Protein AF-A0A6A6TIG0-F1 (afdb_monomer)

Solvent-accessible surface area (backbone atoms only — not comparable to full-atom values): 18276 Å² total; per-residue (Å²): 138,81,81,84,74,80,73,81,78,77,75,73,92,49,70,84,79,47,58,60,70,57,46,38,50,54,50,52,52,52,30,60,78,68,72,54,85,92,79,85,76,84,55,75,78,83,75,80,61,88,90,65,89,76,75,78,86,81,66,94,79,81,58,86,88,39,75,63,61,38,49,55,48,50,50,38,47,34,68,71,43,71,43,64,45,65,43,36,55,92,26,39,47,64,24,35,54,84,39,33,58,66,94,76,74,70,73,70,80,80,79,83,75,91,72,92,79,83,90,77,90,79,79,89,75,85,80,78,79,88,75,86,70,73,86,71,76,80,81,70,49,50,48,54,92,85,59,59,84,78,50,46,41,54,35,20,28,38,35,41,39,34,30,53,29,50,28,35,40,29,85,58,28,62,26,65,45,12,43,55,49,42,32,72,72,36,76,71,43,29,53,53,34,53,59,56,56,64,72,42,93,41,73,67,55,48,50,52,48,34,47,52,38,52,53,50,51,52,50,38,52,49,47,44,54,63,49,25,64,47,32,27,34,40,36,42,34,40,36,54,56,49,64,73,81,57,59,79,74,60,80,73,72,85,43,51,77,64,68,30,52,55,53,53,56,57,48,72,70,38,80,69,45,39,36,42,33,38,34,32,27,35,104,87,60,67,48,51,44,39,36,36,49,46,86,96,70,47,76,46,78,46,84,111

Mean predicted aligned error: 11.75 Å

Sequence (304 aa):
MSPNQPSPTQTDPSLSSLPAELRFLIYAHLFVLNGVPTSFGYSSRPQLRHGNRYTPLRTHALLLASTQLSLEYRHAFYERTRFFLRIDSSNAFRGAPGLAIPIGCVSEPATGTSSPSTLTPVLASATPPPTSTSPTPPPIPRFWWHMPSDLLPHLRHCTLYIEIGDIAPSAPSTHSLALEHRANASLSEAKLVREEMKRYSSFAAMQAANRQFDDTLVDAVHKLLEAMRQLRSVMLVWDTSVDQRIRRGAGTCWGWEELGGPFVRVLEGREGVREVRVRVGDCKSDHEVLVRRGEGGVWERLLS

Secondary structure (DSSP, 8-state):
----PPPP------GGGS-HHHHHHHHHHHHHHTT--S----S------TT-------------S-HHHHHHHHHHHHHH-EEEEEE-TTTHHHH-GGGBPPTT-S----------PPP-PPPPPPPPP------PPPPPP---TTS-TTTGGG--EEEEEE-HHHHTTSTTB-SHHHHHHHHHH-HHHHHHHHHHHTT-SSHHHHHHHHHHHHHHHHHHHHHHHHH-TT--EEEEEEE----HHHHTTS----SIIIIIHHHHHHHHTSTT--EEEEEEE-TTS-EEEEEEE-GGGPEEEEE-

pLDDT: mean 78.08, std 17.65, range [36.44, 97.69]

Structure (mmCIF, N/CA/C/O backbone):
data_AF-A0A6A6TIG0-F1
#
_entry.id   AF-A0A6A6TIG0-F1
#
loop_
_atom_site.group_PDB
_atom_site.id
_atom_site.type_symbol
_atom_site.label_atom_id
_atom_site.label_alt_id
_atom_site.label_comp_id
_atom_site.label_asym_id
_atom_site.label_entity_id
_atom_site.label_seq_id
_atom_site.pdbx_PDB_ins_code
_atom_site.Cartn_x
_atom_site.Cartn_y
_atom_site.Cartn_z
_atom_site.occupancy
_atom_site.B_iso_or_equiv
_atom_site.auth_seq_id
_atom_site.auth_comp_id
_atom_site.auth_asym_id
_atom_site.auth_atom_id
_atom_site.pdbx_PDB_model_num
ATOM 1 N N . MET A 1 1 ? -49.670 29.763 39.586 1.00 42.62 1 MET A N 1
ATOM 2 C CA . MET A 1 1 ? -49.604 28.886 38.398 1.00 42.62 1 MET A CA 1
ATOM 3 C C . MET A 1 1 ? -48.144 28.774 38.006 1.00 42.62 1 MET A C 1
ATOM 5 O O . MET A 1 1 ? -47.611 29.714 37.433 1.00 42.62 1 MET A O 1
ATOM 9 N N . SER A 1 2 ? -47.480 27.700 38.430 1.00 42.00 2 SER A N 1
ATOM 10 C CA . SER A 1 2 ? -46.059 27.472 38.144 1.00 42.00 2 SER A CA 1
ATOM 11 C C . SER A 1 2 ? -45.930 26.657 36.854 1.00 42.00 2 SER A C 1
ATOM 13 O O . SER A 1 2 ? -46.689 25.701 36.688 1.00 42.00 2 SER A O 1
ATOM 15 N N . PRO A 1 3 ? -45.031 27.029 35.929 1.00 63.44 3 PRO A N 1
ATOM 16 C CA . PRO A 1 3 ? -44.879 26.335 34.659 1.00 63.44 3 PRO A CA 1
ATOM 17 C C . PRO A 1 3 ? -44.269 24.944 34.871 1.00 63.44 3 PRO A C 1
ATOM 19 O O . PRO A 1 3 ? -43.343 24.777 35.663 1.00 63.44 3 PRO A O 1
ATOM 22 N N . ASN A 1 4 ? -44.824 23.963 34.155 1.00 58.22 4 ASN A N 1
ATOM 23 C CA . ASN A 1 4 ? -44.387 22.569 34.089 1.00 58.22 4 ASN A CA 1
ATOM 24 C C . ASN A 1 4 ? -42.861 22.454 33.961 1.00 58.22 4 ASN A C 1
ATOM 26 O O . ASN A 1 4 ? -42.296 22.768 32.913 1.00 58.22 4 ASN A O 1
ATOM 30 N N . GLN A 1 5 ? -42.206 21.952 35.008 1.00 58.56 5 GLN A N 1
ATOM 31 C CA . GLN A 1 5 ? -40.850 21.425 34.908 1.00 58.56 5 GLN A CA 1
ATOM 32 C C . GLN A 1 5 ? -40.899 20.151 34.047 1.00 58.56 5 GLN A C 1
ATOM 34 O O . GLN A 1 5 ? -41.649 19.235 34.395 1.00 58.56 5 GLN A O 1
ATOM 39 N N . PRO A 1 6 ? -40.145 20.061 32.935 1.00 65.06 6 PRO A N 1
ATOM 40 C CA . PRO A 1 6 ? -40.015 18.805 32.212 1.00 65.06 6 PRO A CA 1
ATOM 41 C C . PRO A 1 6 ? -39.350 17.785 33.138 1.00 65.06 6 PRO A C 1
ATOM 43 O O . PRO A 1 6 ? -38.286 18.044 33.703 1.00 65.06 6 PRO A O 1
ATOM 46 N N . SER A 1 7 ? -40.006 16.641 33.328 1.00 62.50 7 SER A N 1
ATOM 47 C CA . SER A 1 7 ? -39.460 15.503 34.061 1.00 62.50 7 SER A CA 1
ATOM 48 C C . SER A 1 7 ? -38.087 15.144 33.482 1.00 62.50 7 SER A C 1
ATOM 50 O O . SER A 1 7 ? -37.935 15.170 32.256 1.00 62.50 7 SER A O 1
ATOM 52 N N . PRO A 1 8 ? -37.084 14.807 34.316 1.00 62.91 8 PRO A N 1
ATOM 53 C CA . PRO A 1 8 ? -35.795 14.350 33.819 1.00 62.91 8 PRO A CA 1
ATOM 54 C C . PRO A 1 8 ? -36.048 13.163 32.893 1.00 62.91 8 PRO A C 1
ATOM 56 O O . PRO A 1 8 ? -36.617 12.155 33.311 1.00 62.91 8 PRO A O 1
ATOM 59 N N . THR A 1 9 ? -35.692 13.317 31.618 1.00 61.81 9 THR A N 1
ATOM 60 C CA . THR A 1 9 ? -35.777 12.251 30.624 1.00 61.81 9 THR A CA 1
ATOM 61 C C . THR A 1 9 ? -34.921 11.104 31.128 1.00 61.81 9 THR A C 1
ATOM 63 O O . THR A 1 9 ? -33.694 11.189 31.114 1.00 61.81 9 THR A O 1
ATOM 66 N N . GLN A 1 10 ? -35.584 10.077 31.647 1.00 60.69 10 GLN A N 1
ATOM 67 C CA . GLN A 1 10 ? -34.968 8.854 32.117 1.00 60.69 10 GLN A CA 1
ATOM 68 C C . GLN A 1 10 ? -34.341 8.198 30.888 1.00 60.69 10 GLN A C 1
ATOM 70 O O . GLN A 1 10 ? -35.032 7.642 30.041 1.00 60.69 10 GLN A O 1
ATOM 75 N N . THR A 1 11 ? -33.036 8.391 30.718 1.00 66.31 11 THR A N 1
ATOM 76 C CA . THR A 1 11 ? -32.269 7.759 29.654 1.00 66.31 11 THR A CA 1
ATOM 77 C C . THR A 1 11 ? -32.284 6.267 29.927 1.00 66.31 11 THR A C 1
ATOM 79 O O . THR A 1 11 ? -31.701 5.809 30.911 1.00 66.31 11 THR A O 1
ATOM 82 N N . ASP A 1 12 ? -32.985 5.517 29.079 1.00 61.78 12 ASP A N 1
ATOM 83 C CA . ASP A 1 12 ? -33.013 4.065 29.173 1.00 61.78 12 ASP A CA 1
ATOM 84 C C . ASP A 1 12 ? -31.578 3.515 29.212 1.00 61.78 12 ASP A C 1
ATOM 86 O O . ASP A 1 12 ? -30.707 4.003 28.475 1.00 61.78 12 ASP A O 1
ATOM 90 N N . PRO A 1 13 ? -31.298 2.514 30.066 1.00 72.19 13 PRO A N 1
ATOM 91 C CA . PRO A 1 13 ? -29.980 1.910 30.157 1.00 72.19 13 PRO A CA 1
ATOM 92 C C . PRO A 1 13 ? -29.623 1.263 28.814 1.00 72.19 13 PRO A C 1
ATOM 94 O O . PRO A 1 13 ? -30.066 0.168 28.477 1.00 72.19 13 PRO A O 1
ATOM 97 N N . SER A 1 14 ? -28.816 1.969 28.026 1.00 76.19 14 SER A N 1
ATOM 98 C CA . SER A 1 14 ? -28.309 1.497 26.742 1.00 76.19 14 SER A CA 1
ATOM 99 C C . SER A 1 14 ? -26.938 0.855 26.926 1.00 76.19 14 SER A C 1
ATOM 101 O O . SER A 1 14 ? -26.110 1.346 27.698 1.00 76.19 14 SER A O 1
ATOM 103 N N . LEU A 1 15 ? -26.656 -0.203 26.158 1.00 74.38 15 LEU A N 1
ATOM 104 C CA . LEU A 1 15 ? -25.320 -0.804 26.074 1.00 74.38 15 LEU A CA 1
ATOM 105 C C . LEU A 1 15 ? -24.257 0.239 25.715 1.00 74.38 15 LEU A C 1
ATOM 107 O O . LEU A 1 15 ? -23.124 0.115 26.168 1.00 74.38 15 LEU A O 1
ATOM 111 N N . SER A 1 16 ? -24.623 1.294 24.979 1.00 72.50 16 SER A N 1
ATOM 112 C CA . SER A 1 16 ? -23.755 2.432 24.655 1.00 72.50 16 SER A CA 1
ATOM 113 C C . SER A 1 16 ? -23.185 3.181 25.868 1.00 72.50 16 SER A C 1
ATOM 115 O O . SER A 1 16 ? -22.142 3.817 25.731 1.00 72.50 16 SER A O 1
ATOM 117 N N . SER A 1 17 ? -23.808 3.066 27.045 1.00 81.06 17 SER A N 1
ATOM 118 C CA . SER A 1 17 ? -23.288 3.624 28.302 1.00 81.06 17 SER A CA 1
ATOM 119 C C . SER A 1 17 ? -22.123 2.818 28.894 1.00 81.06 17 SER A C 1
ATOM 121 O O . SER A 1 17 ? -21.400 3.320 29.754 1.00 81.06 17 SER A O 1
ATOM 123 N N . LEU A 1 18 ? -21.913 1.579 28.433 1.00 80.25 18 LEU A N 1
ATOM 124 C CA . LEU A 1 18 ? -20.830 0.720 28.899 1.00 80.25 18 LEU A CA 1
ATOM 125 C C . LEU A 1 18 ? -19.501 1.036 28.181 1.00 80.25 18 LEU A C 1
ATOM 127 O O . LEU A 1 18 ? -19.491 1.330 26.976 1.00 80.25 18 LEU A O 1
ATOM 131 N N . PRO A 1 19 ? -18.355 0.867 28.871 1.00 78.25 19 PRO A N 1
ATOM 132 C CA . PRO A 1 19 ? -17.034 0.843 28.247 1.00 78.25 19 PRO A CA 1
ATOM 133 C C . PRO A 1 19 ? -16.993 -0.066 27.012 1.00 78.25 19 PRO A C 1
ATOM 135 O O . PRO A 1 19 ? -17.636 -1.122 26.969 1.00 78.25 19 PRO A O 1
ATOM 138 N N . ALA A 1 20 ? -16.237 0.338 25.988 1.00 66.62 20 ALA A N 1
ATOM 139 C CA . ALA A 1 20 ? -16.144 -0.391 24.720 1.00 66.62 20 ALA A CA 1
ATOM 140 C C . ALA A 1 20 ? -15.690 -1.849 24.916 1.00 66.62 20 ALA A C 1
ATOM 142 O O . ALA A 1 20 ? -16.149 -2.751 24.215 1.00 66.62 20 ALA A O 1
ATOM 143 N N . GLU A 1 21 ? -14.841 -2.091 25.912 1.00 71.31 21 GLU A N 1
ATOM 144 C CA . GLU A 1 21 ? -14.320 -3.400 26.289 1.00 71.31 21 GLU A CA 1
ATOM 145 C C . GLU A 1 21 ? -15.437 -4.344 26.737 1.00 71.31 21 GLU A C 1
ATOM 147 O O . GLU A 1 21 ? -15.481 -5.493 26.290 1.00 71.31 21 GLU A O 1
ATOM 152 N N . LEU A 1 22 ? -16.354 -3.846 27.576 1.00 76.94 22 LEU A N 1
ATOM 153 C CA . LEU A 1 22 ? -17.498 -4.606 28.078 1.00 76.94 22 LEU A CA 1
ATOM 154 C C . LEU A 1 22 ? -18.533 -4.830 26.980 1.00 76.94 22 LEU A C 1
ATOM 156 O O . LEU A 1 22 ? -19.002 -5.954 26.815 1.00 76.94 22 LEU A O 1
ATOM 160 N N . ARG A 1 23 ? -18.820 -3.804 26.167 1.00 77.88 23 ARG A N 1
ATOM 161 C CA . ARG A 1 23 ? -19.688 -3.953 24.987 1.00 77.88 23 ARG A CA 1
ATOM 162 C C . ARG A 1 23 ? -19.177 -5.056 24.068 1.00 77.88 23 ARG A C 1
ATOM 164 O O . ARG A 1 23 ? -19.934 -5.939 23.680 1.00 77.88 23 ARG A O 1
ATOM 171 N N . PHE A 1 24 ? -17.884 -5.043 23.751 1.00 69.00 24 PHE A N 1
ATOM 172 C CA . PHE A 1 24 ? -17.288 -6.052 22.884 1.00 69.00 24 PHE A CA 1
ATOM 173 C C . PHE A 1 24 ? -17.296 -7.446 23.514 1.00 69.00 24 PHE A C 1
ATOM 175 O O . PHE A 1 24 ? -17.545 -8.405 22.800 1.00 69.00 24 PHE A O 1
ATOM 182 N N . LEU A 1 25 ? -17.053 -7.581 24.823 1.00 75.94 25 LEU A N 1
ATOM 183 C CA . LEU A 1 25 ? -17.163 -8.869 25.523 1.00 75.94 25 LEU A CA 1
ATOM 184 C C . LEU A 1 25 ? -18.576 -9.449 25.426 1.00 75.94 25 LEU A C 1
ATOM 186 O O . LEU A 1 25 ? -18.730 -10.624 25.097 1.00 75.94 25 LEU A O 1
ATOM 190 N N . ILE A 1 26 ? -19.594 -8.612 25.641 1.00 79.81 26 ILE A N 1
ATOM 191 C CA . ILE A 1 26 ? -21.002 -8.992 25.488 1.00 79.81 26 ILE A CA 1
ATOM 192 C C . ILE A 1 26 ? -21.256 -9.472 24.055 1.00 79.81 26 ILE A C 1
ATOM 194 O O . ILE A 1 26 ? -21.770 -10.570 23.852 1.00 79.81 26 ILE A O 1
ATOM 198 N N . TYR A 1 27 ? -20.828 -8.701 23.052 1.00 77.44 27 TYR A N 1
ATOM 199 C CA . TYR A 1 27 ? -20.993 -9.084 21.650 1.00 77.44 27 TYR A CA 1
ATOM 200 C C . TYR A 1 27 ? -20.201 -10.341 21.271 1.00 77.44 27 TYR A C 1
ATOM 202 O O . TYR A 1 27 ? -20.732 -11.209 20.589 1.00 77.44 27 TYR A O 1
ATOM 210 N N . ALA A 1 28 ? -18.961 -10.488 21.736 1.00 72.50 28 ALA A N 1
ATOM 211 C CA . ALA A 1 28 ? -18.129 -11.661 21.491 1.00 72.50 28 ALA A CA 1
ATOM 212 C C . ALA A 1 28 ? -18.779 -12.929 22.056 1.00 72.50 28 ALA A C 1
ATOM 214 O O . ALA A 1 28 ? -18.832 -13.944 21.364 1.00 72.50 28 ALA A O 1
ATOM 215 N N . HIS A 1 29 ? -19.336 -12.864 23.270 1.00 78.69 29 HIS A N 1
ATOM 216 C CA . HIS A 1 29 ? -20.111 -13.972 23.822 1.00 78.69 29 HIS A CA 1
ATOM 217 C 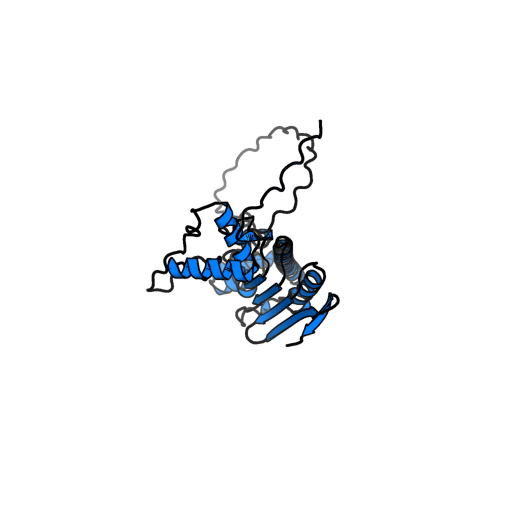C . HIS A 1 29 ? -21.356 -14.275 22.997 1.00 78.69 29 HIS A C 1
ATOM 219 O O . HIS A 1 29 ? -21.601 -15.442 22.697 1.00 78.69 29 HIS A O 1
ATOM 225 N N . LEU A 1 30 ? -22.097 -13.252 22.565 1.00 72.88 30 LEU A N 1
ATOM 226 C CA . LEU A 1 30 ? -23.234 -13.452 21.670 1.00 72.88 30 LEU A CA 1
ATOM 227 C C . LEU A 1 30 ? -22.809 -14.140 20.364 1.00 72.88 30 LEU A C 1
ATOM 229 O O . LEU A 1 30 ? -23.494 -15.056 19.924 1.00 72.88 30 LEU A O 1
ATOM 233 N N . PHE A 1 31 ? -21.670 -13.791 19.764 1.00 69.12 31 PHE A N 1
ATOM 234 C CA . PHE A 1 31 ? -21.194 -14.462 18.548 1.00 69.12 31 PHE A CA 1
ATOM 235 C C . PHE A 1 31 ? -20.770 -15.901 18.768 1.00 69.12 31 PHE A C 1
ATOM 237 O O . PHE A 1 31 ? -21.106 -16.746 17.944 1.00 69.12 31 PHE A O 1
ATOM 244 N N . VAL A 1 32 ? -20.078 -16.193 19.871 1.00 70.81 32 VAL A N 1
ATOM 245 C CA . VAL A 1 32 ? -19.707 -17.569 20.226 1.00 70.81 32 VAL A CA 1
ATOM 246 C C . VAL A 1 32 ? -20.961 -18.422 20.409 1.00 70.81 32 VAL A C 1
ATOM 248 O O . VAL A 1 32 ? -21.044 -19.504 19.835 1.00 70.81 32 VAL A O 1
ATOM 251 N N . LEU A 1 33 ? -21.965 -17.910 21.129 1.00 70.31 33 LEU A N 1
ATOM 252 C CA . LEU A 1 33 ? -23.246 -18.597 21.324 1.00 70.31 33 LEU A CA 1
ATOM 253 C C . LEU A 1 33 ? -23.994 -18.842 20.005 1.00 70.31 33 LEU A C 1
ATOM 255 O O . LEU A 1 33 ? -24.701 -19.836 19.883 1.00 70.31 33 LEU A O 1
ATOM 259 N N . ASN A 1 34 ? -23.820 -17.961 19.016 1.00 64.50 34 ASN A N 1
ATOM 260 C CA . ASN A 1 34 ? -24.464 -18.057 17.705 1.00 64.50 34 ASN A CA 1
ATOM 261 C C . ASN A 1 34 ? -23.572 -18.688 16.614 1.00 64.50 34 ASN A C 1
ATOM 263 O O . ASN A 1 34 ? -23.968 -18.715 15.451 1.00 64.50 34 ASN A O 1
ATOM 267 N N . GLY A 1 35 ? -22.373 -19.182 16.951 1.00 59.81 35 GLY A N 1
ATOM 268 C CA . GLY A 1 35 ? -21.461 -19.826 15.997 1.00 59.81 35 GLY A CA 1
ATOM 269 C C . GLY A 1 35 ? -20.897 -18.902 14.905 1.00 59.81 35 GLY A C 1
ATOM 270 O O . GLY A 1 35 ? -20.610 -19.364 13.801 1.00 59.81 35 GLY A O 1
ATOM 271 N N . VAL A 1 36 ? -20.750 -17.600 15.176 1.00 54.44 36 VAL A N 1
ATOM 272 C CA . VAL A 1 36 ? -20.301 -16.608 14.181 1.00 54.44 36 VAL A CA 1
ATOM 273 C C . VAL A 1 36 ? -18.761 -16.531 14.119 1.00 54.44 36 VAL A C 1
ATOM 275 O O . VAL A 1 36 ? -18.119 -16.425 15.168 1.00 54.44 36 VAL A O 1
ATOM 278 N N . PRO A 1 37 ? -18.136 -16.543 12.920 1.00 53.00 37 PRO A N 1
ATOM 279 C CA . PRO A 1 37 ? -16.682 -16.422 12.765 1.00 53.00 37 PRO A CA 1
ATOM 280 C C . PRO A 1 37 ? -16.113 -15.109 13.327 1.00 53.00 37 PRO A C 1
ATOM 282 O O . PRO A 1 37 ? -16.709 -14.045 13.177 1.00 53.00 37 PRO A O 1
ATOM 285 N N . THR A 1 38 ? -14.923 -15.171 13.933 1.00 51.97 38 THR A N 1
ATOM 286 C CA . THR A 1 38 ? -14.287 -14.043 14.647 1.00 51.97 38 THR A CA 1
ATOM 287 C C . THR A 1 38 ? -13.235 -13.278 13.839 1.00 51.97 38 THR A C 1
ATOM 289 O O . THR A 1 38 ? -12.739 -12.252 14.306 1.00 51.97 38 THR A O 1
ATOM 292 N N . SER A 1 39 ? -12.886 -13.732 12.633 1.00 48.41 39 SER A N 1
ATOM 293 C CA . SER A 1 39 ? -11.905 -13.080 11.761 1.00 48.41 39 SER A CA 1
ATOM 294 C C . SER A 1 39 ? -12.436 -12.924 10.334 1.00 48.41 39 SER A C 1
ATOM 296 O O . SER A 1 39 ? -13.095 -13.812 9.794 1.00 48.41 39 SER A O 1
ATOM 298 N N . PHE A 1 40 ? -12.146 -11.773 9.719 1.00 54.59 40 PHE A N 1
ATOM 299 C CA . PHE A 1 40 ? -12.564 -11.444 8.355 1.00 54.59 40 PHE A CA 1
ATOM 300 C C . PHE A 1 40 ? -11.385 -10.869 7.567 1.00 54.59 40 PHE A C 1
ATOM 302 O O . PHE A 1 40 ? -10.756 -9.905 8.001 1.00 54.59 40 PHE A O 1
ATOM 309 N N . GLY A 1 41 ? -11.106 -11.440 6.395 1.00 48.66 41 GLY A N 1
ATOM 310 C CA . GLY A 1 41 ? -10.205 -10.861 5.399 1.00 48.66 41 GLY A CA 1
ATOM 311 C C . GLY A 1 41 ? -11.014 -10.172 4.302 1.00 48.66 41 GLY A C 1
ATOM 312 O O . GLY A 1 41 ? -11.873 -10.803 3.692 1.00 48.66 41 GLY A O 1
ATOM 313 N N . TYR A 1 42 ? -10.761 -8.883 4.053 1.00 53.97 42 TYR A N 1
ATOM 314 C CA . TYR A 1 42 ? -11.391 -8.130 2.951 1.00 53.97 42 TYR A CA 1
ATOM 315 C C . TYR A 1 42 ? -10.612 -8.219 1.633 1.00 53.97 42 TYR A C 1
ATOM 317 O O . TYR A 1 42 ? -11.074 -7.736 0.598 1.00 53.97 42 TYR A O 1
ATOM 325 N N . SER A 1 43 ? -9.426 -8.820 1.666 1.00 46.59 43 SER A N 1
ATOM 326 C CA . SER A 1 43 ? -8.520 -8.927 0.534 1.00 46.59 43 SER A CA 1
ATOM 327 C C . SER A 1 43 ? -8.472 -10.363 0.008 1.00 46.59 43 SER A C 1
ATOM 329 O O . SER A 1 43 ? -8.461 -11.325 0.770 1.00 46.59 43 SER A O 1
ATOM 331 N N . SER A 1 44 ? -8.445 -10.453 -1.325 1.00 41.62 44 SER A N 1
ATOM 332 C CA . SER A 1 44 ? -8.379 -11.655 -2.168 1.00 41.62 44 SER A CA 1
ATOM 333 C C . SER A 1 44 ? -9.709 -12.369 -2.457 1.00 41.62 44 SER A C 1
ATOM 335 O O . SER A 1 44 ? -10.452 -12.796 -1.574 1.00 41.62 44 SER A O 1
ATOM 337 N N . ARG A 1 45 ? -9.955 -12.613 -3.757 1.00 44.62 45 ARG A N 1
ATOM 338 C CA . ARG A 1 45 ? -10.705 -13.805 -4.183 1.00 44.62 45 ARG A CA 1
ATOM 339 C C . ARG A 1 45 ? -10.051 -15.007 -3.488 1.00 44.62 45 ARG A C 1
ATOM 341 O O . ARG A 1 45 ? -8.819 -15.050 -3.488 1.00 44.62 45 ARG A O 1
ATOM 348 N N . PRO A 1 46 ? -10.808 -15.966 -2.931 1.00 42.06 46 PRO A N 1
ATOM 349 C CA . PRO A 1 46 ? -10.207 -17.182 -2.405 1.00 42.06 46 PRO A CA 1
ATOM 350 C C . PRO A 1 46 ? -9.391 -17.811 -3.536 1.00 42.06 46 PRO A C 1
ATOM 352 O O . PRO A 1 46 ? -9.956 -18.253 -4.538 1.00 42.06 46 PRO A O 1
ATOM 355 N N . GLN A 1 47 ? -8.059 -17.774 -3.433 1.00 43.75 47 GLN A N 1
ATOM 356 C CA . GLN A 1 47 ? -7.227 -18.547 -4.337 1.00 43.75 47 GLN A CA 1
ATOM 357 C C . GLN A 1 47 ? -7.591 -20.003 -4.077 1.00 43.75 47 GLN A C 1
ATOM 359 O O . GLN A 1 47 ? -7.340 -20.539 -2.998 1.00 43.75 47 GLN A O 1
ATOM 364 N N . LEU A 1 48 ? -8.236 -20.614 -5.067 1.00 41.16 48 LEU A N 1
ATOM 365 C CA . LEU A 1 48 ? -8.476 -22.044 -5.154 1.00 41.16 48 LEU A CA 1
ATOM 366 C C . LEU A 1 48 ? -7.116 -22.753 -5.230 1.00 41.16 48 LEU A C 1
ATOM 368 O O . LEU A 1 48 ? -6.696 -23.193 -6.296 1.00 41.16 48 LEU A O 1
ATOM 372 N N . ARG A 1 49 ? -6.406 -22.873 -4.106 1.00 41.00 49 ARG A N 1
ATOM 373 C CA . ARG A 1 49 ? -5.436 -23.955 -3.958 1.00 41.00 49 ARG A CA 1
ATOM 374 C C . ARG A 1 49 ? -6.248 -25.244 -3.900 1.00 41.00 49 ARG A C 1
ATOM 376 O O . ARG A 1 49 ? -7.180 -25.364 -3.109 1.00 41.00 49 ARG A O 1
ATOM 383 N N . HIS A 1 50 ? -5.950 -26.138 -4.835 1.00 42.84 50 HIS A N 1
ATOM 384 C CA . HIS A 1 50 ? -6.642 -27.396 -5.083 1.00 42.84 50 HIS A CA 1
ATOM 385 C C . HIS A 1 50 ? -7.131 -28.100 -3.806 1.00 42.84 50 HIS A C 1
ATOM 387 O O . HIS A 1 50 ? -6.362 -28.336 -2.880 1.00 42.84 50 HIS A O 1
ATOM 393 N N . GLY A 1 51 ? -8.411 -28.482 -3.798 1.00 47.28 51 GLY A N 1
ATOM 394 C CA . GLY A 1 51 ? -8.923 -29.555 -2.941 1.00 47.28 51 GLY A CA 1
ATOM 395 C C . GLY A 1 51 ? -9.831 -29.156 -1.780 1.00 47.28 51 GLY A C 1
ATOM 396 O O . GLY A 1 51 ? -10.675 -29.965 -1.420 1.00 47.28 51 GLY A O 1
ATOM 397 N N . ASN A 1 52 ? -9.762 -27.932 -1.245 1.00 42.47 52 ASN A N 1
ATOM 398 C CA . ASN A 1 52 ? -10.654 -27.517 -0.153 1.00 42.47 52 ASN A CA 1
ATOM 399 C C . ASN A 1 52 ? -11.476 -26.286 -0.535 1.00 42.47 52 ASN A C 1
ATOM 401 O O . ASN A 1 52 ? -10.966 -25.174 -0.670 1.00 42.47 52 ASN A O 1
ATOM 405 N N . ARG A 1 53 ? -12.783 -26.504 -0.719 1.00 36.44 53 ARG A N 1
ATOM 406 C CA . ARG A 1 53 ? -13.777 -25.453 -0.941 1.00 36.44 53 ARG A CA 1
ATOM 407 C C . ARG A 1 53 ? -13.870 -24.587 0.317 1.00 36.44 53 ARG A C 1
ATOM 409 O O . ARG A 1 53 ? -14.606 -24.926 1.235 1.00 36.44 53 ARG A O 1
ATOM 416 N N . TYR A 1 54 ? -13.170 -23.460 0.348 1.00 43.84 54 TYR A N 1
ATOM 417 C CA . TYR A 1 54 ? -13.532 -22.389 1.269 1.00 43.84 54 TYR A CA 1
ATOM 418 C C . TYR A 1 54 ? -14.694 -21.609 0.668 1.00 43.84 54 TYR A C 1
ATOM 420 O O . TYR A 1 54 ? -14.564 -20.931 -0.354 1.00 43.84 54 TYR A O 1
ATOM 428 N N . THR A 1 55 ? -15.858 -21.762 1.291 1.00 41.03 55 THR A N 1
ATOM 429 C CA . THR A 1 55 ? -17.057 -20.978 1.020 1.00 41.03 55 THR A CA 1
ATOM 430 C C . THR A 1 55 ? -16.703 -19.500 1.197 1.00 41.03 55 THR A C 1
ATOM 432 O O . THR A 1 55 ? -16.149 -19.141 2.238 1.00 41.03 55 THR A O 1
ATOM 435 N N . PRO A 1 56 ? -16.980 -18.620 0.217 1.00 38.34 56 PRO A N 1
ATOM 436 C CA . PRO A 1 56 ? -16.802 -17.193 0.429 1.00 38.34 56 PRO A CA 1
ATOM 437 C C . PRO A 1 56 ? -17.619 -16.799 1.659 1.00 38.34 56 PRO A C 1
ATOM 439 O O . PRO A 1 56 ? -18.808 -17.118 1.723 1.00 38.34 56 PRO A O 1
ATOM 442 N N . LEU A 1 57 ? -16.991 -16.109 2.616 1.00 43.81 57 LEU A N 1
ATOM 443 C CA . LEU A 1 57 ? -17.662 -15.492 3.761 1.00 43.81 57 LEU A CA 1
ATOM 444 C C . LEU A 1 57 ? -18.527 -14.325 3.261 1.00 43.81 57 LEU A C 1
ATOM 446 O O . LEU A 1 57 ? -18.285 -13.152 3.527 1.00 43.81 57 LEU A O 1
ATOM 450 N N . ARG A 1 58 ? -19.566 -14.649 2.491 1.00 43.09 58 ARG A N 1
ATOM 451 C CA . ARG A 1 58 ? -20.765 -13.836 2.422 1.00 43.09 58 ARG A CA 1
ATOM 452 C C . ARG A 1 58 ? -21.403 -14.018 3.777 1.00 43.09 58 ARG A C 1
ATOM 454 O O . ARG A 1 58 ? -21.951 -15.087 4.004 1.00 43.09 58 ARG A O 1
ATOM 461 N N . THR A 1 59 ? -21.283 -13.031 4.657 1.00 45.06 59 THR A N 1
ATOM 462 C CA . THR A 1 59 ? -22.414 -12.447 5.392 1.00 45.06 59 THR A CA 1
ATOM 463 C C . THR A 1 59 ? -21.945 -11.730 6.661 1.00 45.06 59 THR A C 1
ATOM 465 O O . THR A 1 59 ? -21.709 -12.336 7.695 1.00 45.06 59 THR A O 1
ATOM 468 N N . HIS A 1 60 ? -21.998 -10.396 6.629 1.00 44.25 60 HIS A N 1
ATOM 469 C CA . HIS A 1 60 ? -22.357 -9.575 7.799 1.00 44.25 60 HIS A CA 1
ATOM 470 C C . HIS A 1 60 ? -23.840 -9.781 8.184 1.00 44.25 60 HIS A C 1
ATOM 472 O O . HIS A 1 60 ? -24.514 -8.858 8.627 1.00 44.25 60 HIS A O 1
ATOM 478 N N . ALA A 1 61 ? -24.405 -10.966 7.939 1.00 41.56 61 ALA A N 1
ATOM 479 C CA . ALA A 1 61 ? -25.814 -11.261 8.172 1.00 41.56 61 ALA A CA 1
ATOM 480 C C . ALA A 1 61 ? -25.9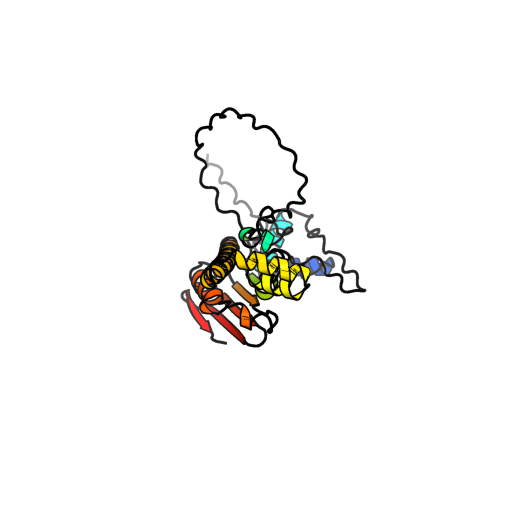75 -11.866 9.557 1.00 41.56 61 ALA A C 1
ATOM 482 O O . ALA A 1 61 ? -26.518 -12.948 9.708 1.00 41.56 61 ALA A O 1
ATOM 483 N N . LEU A 1 62 ? -25.493 -11.170 10.579 1.00 45.56 62 LEU A N 1
ATOM 484 C CA . LEU A 1 62 ? -26.077 -11.345 11.895 1.00 45.56 62 LEU A CA 1
ATOM 485 C C . LEU A 1 62 ? -25.883 -10.076 12.711 1.00 45.56 62 LEU A C 1
ATOM 487 O O . LEU A 1 62 ? -24.940 -9.931 13.476 1.00 45.56 62 LEU A O 1
ATOM 491 N N . LEU A 1 63 ? -26.791 -9.139 12.467 1.00 46.00 63 LEU A N 1
ATOM 492 C CA . LEU A 1 63 ? -27.381 -8.231 13.444 1.00 46.00 63 LEU A CA 1
ATOM 493 C C . LEU A 1 63 ? -28.583 -7.609 12.723 1.00 46.00 63 LEU A C 1
ATOM 495 O O . LEU A 1 63 ? -28.508 -6.551 12.120 1.00 46.00 63 LEU A O 1
ATOM 499 N N . LEU A 1 64 ? -29.686 -8.354 12.670 1.00 44.12 64 LEU A N 1
ATOM 500 C CA . LEU A 1 64 ? -30.976 -7.868 12.160 1.00 44.12 64 LEU A CA 1
ATOM 501 C C . LEU A 1 64 ? -32.052 -7.921 13.254 1.00 44.12 64 LEU A C 1
ATOM 503 O O . LEU A 1 64 ? -33.234 -8.003 12.955 1.00 44.12 64 LEU A O 1
ATOM 507 N N . ALA A 1 65 ? -31.653 -7.881 14.530 1.00 50.31 65 ALA A N 1
ATOM 508 C CA . ALA A 1 65 ? -32.607 -7.729 15.630 1.00 50.31 65 ALA A CA 1
ATOM 509 C C . ALA A 1 65 ? -32.932 -6.245 15.896 1.00 50.31 65 ALA A C 1
ATOM 511 O O . ALA A 1 65 ? -34.056 -5.909 16.247 1.00 50.31 65 ALA A O 1
ATOM 512 N N . SER A 1 66 ? -31.958 -5.344 15.710 1.00 63.88 66 SER A N 1
ATOM 513 C CA . SER A 1 66 ? -32.122 -3.895 15.884 1.00 63.88 66 SER A CA 1
ATOM 514 C C . SER A 1 66 ? -31.030 -3.138 15.120 1.00 63.88 66 SER A C 1
ATOM 516 O O . SER A 1 66 ? -29.843 -3.465 15.217 1.00 63.88 66 SER A O 1
ATOM 518 N N . THR A 1 67 ? -31.416 -2.111 14.360 1.00 65.94 67 THR A N 1
ATOM 519 C CA . THR A 1 67 ? -30.491 -1.204 13.653 1.00 65.94 67 THR A CA 1
ATOM 520 C C . THR A 1 67 ? -29.503 -0.542 14.611 1.00 65.94 67 THR A C 1
ATOM 522 O O . THR A 1 67 ? -28.325 -0.407 14.276 1.00 65.94 67 THR A O 1
ATOM 525 N N . GLN A 1 68 ? -29.954 -0.200 15.818 1.00 69.19 68 GLN A N 1
ATOM 526 C CA . GLN A 1 68 ? -29.130 0.405 16.860 1.00 69.19 68 GLN A CA 1
ATOM 527 C C . GLN A 1 68 ? -28.077 -0.569 17.404 1.00 69.19 68 GLN A C 1
ATOM 529 O O . GLN A 1 68 ? -26.892 -0.247 17.387 1.00 69.19 68 GLN A O 1
ATOM 534 N N . LEU A 1 69 ? -28.471 -1.794 17.768 1.00 63.84 69 LEU A N 1
ATOM 535 C CA . LEU A 1 69 ? -27.545 -2.860 18.188 1.00 63.84 69 LEU A CA 1
ATOM 536 C C . LEU A 1 69 ? -26.491 -3.148 17.108 1.00 63.84 69 LEU A C 1
ATOM 538 O O . LEU A 1 69 ? -25.308 -3.321 17.391 1.00 63.84 69 LEU A O 1
ATOM 542 N N . SER A 1 70 ? -26.912 -3.132 15.844 1.00 64.00 70 SER A N 1
ATOM 543 C CA . SER A 1 70 ? -26.027 -3.329 14.692 1.00 64.00 70 SER A CA 1
ATOM 544 C C . SER A 1 70 ? -24.999 -2.211 14.535 1.00 64.00 70 SER A C 1
ATOM 546 O O . SER A 1 70 ? -23.874 -2.453 14.100 1.00 64.00 70 SER A O 1
ATOM 548 N N . LEU A 1 71 ? -25.390 -0.965 14.808 1.00 69.31 71 LEU A N 1
ATOM 549 C CA . LEU A 1 71 ? -24.495 0.192 14.778 1.00 69.31 71 LEU A CA 1
ATOM 550 C C . LEU A 1 71 ? -23.510 0.151 15.948 1.00 69.31 71 LEU A C 1
ATOM 552 O O . LEU A 1 71 ? -22.311 0.319 15.737 1.00 69.31 71 LEU A O 1
ATOM 556 N N . GLU A 1 72 ? -23.998 -0.130 17.156 1.00 68.56 72 GLU A N 1
ATOM 557 C CA . GLU A 1 72 ? -23.176 -0.213 18.364 1.00 68.56 72 GLU A CA 1
ATOM 558 C C . GLU A 1 72 ? -22.142 -1.339 18.281 1.00 68.56 72 GLU A C 1
ATOM 560 O O . GLU A 1 72 ? -20.971 -1.122 18.603 1.00 68.56 72 GLU A O 1
ATOM 565 N N . TYR A 1 73 ? -22.541 -2.515 17.788 1.00 70.19 73 TYR A N 1
ATOM 566 C CA . TYR A 1 73 ? -21.606 -3.600 17.516 1.00 70.19 73 TYR A CA 1
ATOM 567 C C . TYR A 1 73 ? -20.557 -3.197 16.483 1.00 70.19 73 TYR A C 1
ATOM 569 O O . TYR A 1 73 ? -19.369 -3.373 16.737 1.00 70.19 73 TYR A O 1
ATOM 577 N N . ARG A 1 74 ? -20.967 -2.639 15.332 1.00 68.44 74 ARG A N 1
ATOM 578 C CA . ARG A 1 74 ? -20.024 -2.208 14.287 1.00 68.44 74 ARG A CA 1
ATOM 579 C C . ARG A 1 74 ? -19.008 -1.219 14.840 1.00 68.44 74 ARG A C 1
ATOM 581 O O . ARG A 1 74 ? -17.821 -1.380 14.588 1.00 68.44 74 ARG A O 1
ATOM 588 N N . HIS A 1 75 ? -19.456 -0.259 15.645 1.00 66.56 75 HIS A N 1
ATOM 589 C CA . HIS A 1 75 ? -18.565 0.685 16.307 1.00 66.56 75 HIS A CA 1
ATOM 590 C C . HIS A 1 75 ? -17.574 -0.035 17.232 1.00 66.56 75 HIS A C 1
ATOM 592 O O . HIS A 1 75 ? -16.370 0.102 17.043 1.00 66.56 75 HIS A O 1
ATOM 598 N N . ALA A 1 76 ? -18.047 -0.869 18.166 1.00 65.62 76 ALA A N 1
ATOM 599 C CA . ALA A 1 76 ? -17.177 -1.617 19.082 1.00 65.62 76 ALA A CA 1
ATOM 600 C C . ALA A 1 76 ? -16.205 -2.561 18.345 1.00 65.62 76 ALA A C 1
ATOM 602 O O . ALA A 1 76 ? -15.042 -2.705 18.726 1.00 65.62 76 ALA A O 1
ATOM 603 N N . PHE A 1 77 ? -16.660 -3.185 17.259 1.00 69.81 77 PHE A N 1
ATOM 604 C CA . PHE A 1 77 ? -15.847 -4.033 16.398 1.00 69.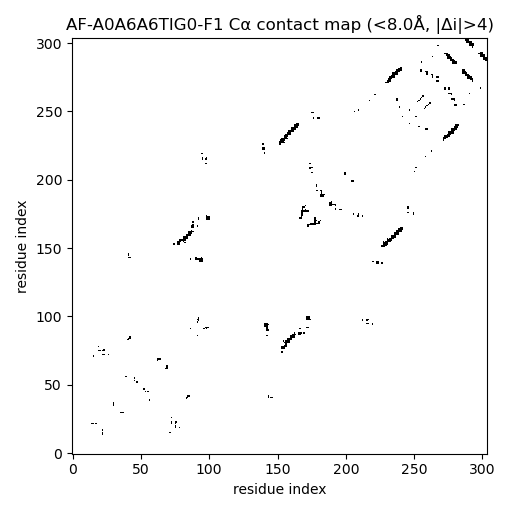81 77 PHE A CA 1
ATOM 605 C C . PHE A 1 77 ? -14.751 -3.228 15.693 1.00 69.81 77 PHE A C 1
ATOM 607 O O . PHE A 1 77 ? -13.589 -3.632 15.733 1.00 69.81 77 PHE A O 1
ATOM 614 N N . TYR A 1 78 ? -15.075 -2.072 15.108 1.00 68.56 78 TYR A N 1
ATOM 615 C CA . TYR A 1 78 ? -14.096 -1.198 14.450 1.00 68.56 78 TYR A CA 1
ATOM 616 C C . TYR A 1 78 ? -13.101 -0.570 15.426 1.00 68.56 78 TYR A C 1
ATOM 618 O O . TYR A 1 78 ? -11.946 -0.348 15.064 1.00 68.56 78 TYR A O 1
ATOM 626 N N . GLU A 1 79 ? -13.509 -0.345 16.675 1.00 65.81 79 GLU A N 1
ATOM 627 C CA . GLU A 1 79 ? -12.619 0.151 17.722 1.00 65.81 79 GLU A CA 1
ATOM 628 C C . GLU A 1 79 ? -11.525 -0.847 18.107 1.00 65.81 79 GLU A C 1
ATOM 630 O O . GLU A 1 79 ? -10.424 -0.423 18.445 1.00 65.81 79 GLU A O 1
ATOM 635 N N . ARG A 1 80 ? -11.809 -2.154 18.061 1.00 70.25 80 ARG A N 1
ATOM 636 C CA . ARG A 1 80 ? -10.916 -3.193 18.602 1.00 70.25 80 ARG A CA 1
ATOM 637 C C . ARG A 1 80 ? -10.214 -4.028 17.532 1.00 70.25 80 ARG A C 1
ATOM 639 O O . ARG A 1 80 ? -9.176 -4.633 17.802 1.00 70.25 80 ARG A O 1
ATOM 646 N N . THR A 1 81 ? -10.769 -4.077 16.326 1.00 74.31 81 THR A N 1
ATOM 647 C CA . THR A 1 81 ? -10.249 -4.920 15.247 1.00 74.31 81 THR A CA 1
ATOM 648 C C . THR A 1 81 ? -9.052 -4.261 14.580 1.00 74.31 81 THR A C 1
ATOM 650 O O . THR A 1 81 ? -9.116 -3.114 14.143 1.00 74.31 81 THR A O 1
ATOM 653 N N . ARG A 1 82 ? -7.958 -5.017 14.460 1.00 81.62 82 ARG A N 1
ATOM 654 C CA . ARG A 1 82 ? -6.833 -4.662 13.594 1.00 81.62 82 ARG A CA 1
ATOM 655 C C . ARG A 1 82 ? -7.151 -5.139 12.187 1.00 81.62 82 ARG A C 1
ATOM 657 O O . ARG A 1 82 ? -7.137 -6.337 11.919 1.00 81.62 82 ARG A O 1
ATOM 664 N N . PHE A 1 83 ? -7.483 -4.205 11.309 1.00 84.56 83 PHE A N 1
ATOM 665 C CA . PHE A 1 83 ? -7.797 -4.523 9.923 1.00 84.56 83 PHE A CA 1
ATOM 666 C C . PHE A 1 83 ? -6.526 -4.859 9.166 1.00 84.56 83 PHE A C 1
ATOM 668 O O . PHE A 1 83 ? -5.571 -4.100 9.230 1.00 84.56 83 PHE A O 1
ATOM 675 N N . PHE A 1 84 ? -6.523 -5.965 8.430 1.00 86.56 84 PHE A N 1
ATOM 676 C CA . PHE A 1 84 ? -5.454 -6.272 7.490 1.00 86.56 84 PHE A CA 1
ATOM 677 C C . PHE A 1 84 ? -5.922 -5.934 6.076 1.00 86.56 84 PHE A C 1
ATOM 679 O O . PHE A 1 84 ? -6.843 -6.557 5.541 1.00 86.56 84 PHE A O 1
ATOM 686 N N . LEU A 1 85 ? -5.303 -4.920 5.486 1.00 90.75 85 LEU A N 1
ATOM 687 C CA . LEU A 1 85 ? -5.585 -4.431 4.147 1.00 90.75 85 LEU A CA 1
ATOM 688 C C . LEU A 1 85 ? -4.378 -4.740 3.264 1.00 90.75 85 LEU A C 1
ATOM 690 O O . LEU A 1 85 ? -3.260 -4.363 3.594 1.00 90.75 85 LEU A O 1
ATOM 694 N N . ARG A 1 86 ? -4.605 -5.429 2.144 1.00 92.12 86 ARG A N 1
ATOM 695 C CA . ARG A 1 86 ? -3.554 -5.791 1.184 1.00 92.12 86 ARG A CA 1
ATOM 696 C C . ARG A 1 86 ? -3.771 -5.053 -0.128 1.00 92.12 86 ARG A C 1
ATOM 698 O O . ARG A 1 86 ? -4.878 -5.114 -0.675 1.00 92.12 86 ARG A O 1
ATOM 705 N N . ILE A 1 87 ? -2.726 -4.394 -0.612 1.00 95.00 87 ILE A N 1
ATOM 706 C CA . ILE A 1 87 ? -2.636 -3.789 -1.938 1.00 95.00 87 ILE A CA 1
ATOM 707 C C . ILE A 1 87 ? 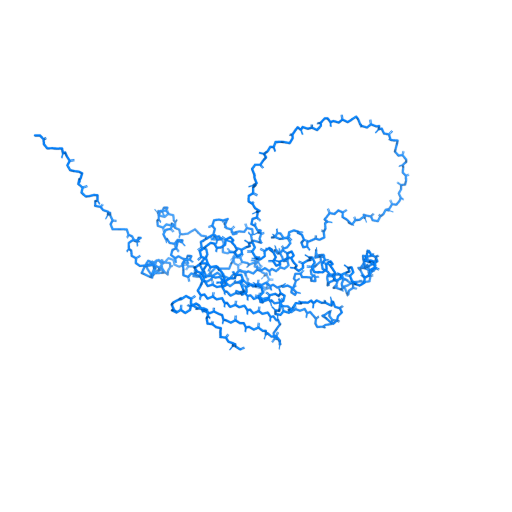-1.641 -4.625 -2.745 1.00 95.00 87 ILE A C 1
ATOM 709 O O . ILE A 1 87 ? -0.475 -4.729 -2.379 1.00 95.00 87 ILE A O 1
ATOM 713 N N . ASP A 1 88 ? -2.131 -5.241 -3.813 1.00 94.94 88 ASP A N 1
ATOM 714 C CA . ASP A 1 88 ? -1.385 -6.137 -4.699 1.00 94.94 88 ASP A CA 1
ATOM 715 C C . ASP A 1 88 ? -1.761 -5.842 -6.160 1.00 94.94 88 ASP A C 1
ATOM 717 O O . ASP A 1 88 ? -2.625 -4.997 -6.438 1.00 94.94 88 ASP A O 1
ATOM 721 N N . SER A 1 89 ? -1.143 -6.530 -7.119 1.00 94.81 89 SER A N 1
ATOM 722 C CA . SER A 1 89 ? -1.419 -6.306 -8.543 1.00 94.81 89 SER A CA 1
ATOM 723 C C . SER A 1 89 ? -2.885 -6.540 -8.938 1.00 94.81 89 SER A C 1
ATOM 725 O O . SER A 1 89 ? -3.359 -5.969 -9.921 1.00 94.81 89 SER A O 1
ATOM 727 N N . SER A 1 90 ? -3.653 -7.321 -8.170 1.00 93.00 90 SER A N 1
ATOM 728 C CA . SER A 1 90 ? -5.061 -7.600 -8.476 1.00 93.00 90 SER A CA 1
ATOM 729 C C . SER A 1 90 ? -5.988 -6.411 -8.213 1.00 93.00 90 SER A C 1
ATOM 731 O O . SER A 1 90 ? -7.114 -6.374 -8.724 1.00 93.00 90 SER A O 1
ATOM 733 N N . ASN A 1 91 ? -5.540 -5.447 -7.404 1.00 93.56 91 ASN A N 1
ATOM 734 C CA . ASN A 1 91 ? -6.379 -4.358 -6.920 1.00 93.56 91 ASN A CA 1
ATOM 735 C C . ASN A 1 91 ? -5.744 -2.957 -7.036 1.00 93.56 91 ASN A C 1
ATOM 737 O O . ASN A 1 91 ? -6.479 -1.966 -7.105 1.00 93.56 91 ASN A O 1
ATOM 741 N N . ALA A 1 92 ? -4.415 -2.867 -7.155 1.00 95.50 92 ALA A N 1
ATOM 742 C CA . ALA A 1 92 ? -3.676 -1.609 -7.232 1.00 95.50 92 ALA A CA 1
ATOM 743 C C . ALA A 1 92 ? -4.125 -0.733 -8.408 1.00 95.50 92 ALA A C 1
ATOM 745 O O . ALA A 1 92 ? -4.474 0.426 -8.207 1.00 95.50 92 ALA A O 1
ATOM 746 N N . PHE A 1 93 ? -4.234 -1.300 -9.613 1.00 94.88 93 PHE A N 1
ATOM 747 C CA . PHE A 1 93 ? -4.618 -0.570 -10.832 1.00 94.88 93 PHE A CA 1
ATOM 748 C C . PHE A 1 93 ? -6.054 -0.041 -10.813 1.00 94.88 93 PHE A C 1
ATOM 750 O O . PHE A 1 93 ? -6.407 0.855 -11.573 1.00 94.88 93 PHE A O 1
ATOM 757 N N . ARG A 1 94 ? -6.908 -0.584 -9.942 1.00 90.94 94 ARG A N 1
ATOM 758 C CA . ARG A 1 94 ? -8.250 -0.040 -9.725 1.00 90.94 94 ARG A CA 1
ATOM 759 C C . ARG A 1 94 ? -8.221 1.124 -8.743 1.00 90.94 94 ARG A C 1
ATOM 761 O O . ARG A 1 94 ? -8.909 2.116 -8.963 1.00 90.94 94 ARG A O 1
ATOM 768 N N . GLY A 1 95 ? -7.460 0.982 -7.658 1.00 90.44 95 GLY A N 1
ATOM 769 C CA . GLY A 1 95 ? -7.322 2.030 -6.651 1.00 90.44 95 GLY A CA 1
ATOM 770 C C . GLY A 1 95 ? -6.553 3.243 -7.165 1.00 90.44 95 GLY A C 1
ATOM 771 O O . GLY A 1 95 ? -6.925 4.371 -6.855 1.00 90.44 95 GLY A O 1
ATOM 772 N N . ALA A 1 96 ? -5.552 3.003 -8.008 1.00 94.38 96 ALA A N 1
ATOM 773 C CA . ALA A 1 96 ? -4.714 4.004 -8.647 1.00 94.38 96 ALA A CA 1
ATOM 774 C C . ALA A 1 96 ? -4.593 3.710 -10.158 1.00 94.38 96 ALA A C 1
ATOM 776 O O . ALA A 1 96 ? -3.609 3.119 -10.604 1.00 94.38 96 ALA A O 1
ATOM 777 N N . PRO A 1 97 ? -5.581 4.128 -10.975 1.00 93.94 97 PRO A N 1
ATOM 778 C CA . PRO A 1 97 ? -5.577 3.891 -12.422 1.00 93.94 97 PRO A CA 1
ATOM 779 C C . PRO A 1 97 ? -4.365 4.466 -13.162 1.00 93.94 97 PRO A C 1
ATOM 781 O O . PRO A 1 97 ? -3.999 3.945 -14.209 1.00 93.94 97 PRO A O 1
ATOM 784 N N . GLY A 1 98 ? -3.711 5.493 -12.606 1.00 93.62 98 GLY A N 1
ATOM 785 C CA . GLY A 1 98 ? -2.475 6.060 -13.159 1.00 93.62 98 GLY A CA 1
ATOM 786 C C . GLY A 1 98 ? -1.276 5.102 -13.150 1.00 93.62 98 GLY A C 1
ATOM 787 O O . GLY A 1 98 ? -0.295 5.361 -13.837 1.00 93.62 98 GLY A O 1
ATOM 788 N N . LEU A 1 99 ? -1.361 3.984 -12.420 1.00 94.88 99 LEU A N 1
ATOM 789 C CA . LEU A 1 99 ? -0.355 2.918 -12.451 1.00 94.88 99 LEU A CA 1
ATOM 790 C C . LEU A 1 99 ? -0.476 2.027 -13.693 1.00 94.88 99 LEU A C 1
ATOM 792 O O . LEU A 1 99 ? 0.443 1.261 -13.976 1.00 94.88 99 LEU A O 1
ATOM 796 N N . ALA A 1 100 ? -1.615 2.072 -14.394 1.00 94.44 100 ALA A N 1
ATOM 797 C CA . ALA A 1 100 ? -1.904 1.193 -15.518 1.00 94.44 100 ALA A CA 1
ATOM 798 C C . ALA A 1 100 ? -1.564 1.840 -16.866 1.00 94.44 100 ALA A C 1
ATOM 800 O O . ALA A 1 100 ? -1.772 3.037 -17.068 1.00 94.44 100 ALA A O 1
ATOM 801 N N . ILE A 1 101 ? -1.092 1.033 -17.820 1.00 88.44 101 ILE A N 1
ATOM 802 C CA . ILE A 1 101 ? -0.912 1.461 -19.209 1.00 88.44 101 ILE A CA 1
ATOM 803 C C . ILE A 1 101 ? -2.287 1.884 -19.760 1.00 88.44 101 ILE A C 1
ATOM 805 O O . ILE A 1 101 ? -3.239 1.100 -19.675 1.00 88.44 101 ILE A O 1
ATOM 809 N N . PRO A 1 102 ? -2.428 3.090 -20.343 1.00 86.25 102 PRO A N 1
ATOM 810 C CA . PRO A 1 102 ? -3.695 3.542 -20.904 1.00 86.25 102 PRO A CA 1
ATOM 811 C C . PRO A 1 102 ? -4.217 2.566 -21.967 1.00 86.25 102 PRO A C 1
ATOM 813 O O . PRO A 1 102 ? -3.558 2.324 -22.985 1.00 86.25 102 PRO A O 1
ATOM 816 N N . ILE A 1 103 ? -5.416 2.020 -21.736 1.00 75.12 103 ILE A N 1
ATOM 817 C CA . ILE A 1 103 ? -6.132 1.146 -22.675 1.00 75.12 103 ILE A CA 1
ATOM 818 C C . ILE A 1 103 ? -6.487 1.995 -23.904 1.00 75.12 103 ILE A C 1
ATOM 820 O O . ILE A 1 103 ? -7.468 2.731 -23.898 1.00 75.12 103 ILE A O 1
ATOM 824 N N . GLY A 1 104 ? -5.630 1.968 -24.924 1.00 68.81 104 GLY A N 1
ATOM 825 C CA . GLY A 1 104 ? -5.760 2.801 -26.126 1.00 68.81 104 GLY A CA 1
ATOM 826 C C . GLY A 1 104 ? -4.432 3.200 -26.776 1.00 68.81 104 GLY A C 1
ATOM 827 O O . GLY A 1 104 ? -4.425 3.583 -27.939 1.00 68.81 104 GLY A O 1
ATOM 828 N N . CYS A 1 105 ? -3.300 3.060 -26.076 1.00 56.94 105 CYS A N 1
ATOM 829 C CA . CYS A 1 105 ? -1.963 3.328 -26.637 1.00 56.94 105 CYS A CA 1
ATOM 830 C C . CYS A 1 105 ? -1.290 2.105 -27.289 1.00 56.94 105 CYS A C 1
ATOM 832 O O . CYS A 1 105 ? -0.140 2.182 -27.737 1.00 56.94 105 CYS A O 1
ATOM 834 N N . VAL A 1 106 ? -1.978 0.963 -27.338 1.00 58.25 106 VAL A N 1
ATOM 835 C CA . VAL A 1 106 ? -1.546 -0.166 -28.161 1.00 58.25 106 VAL A CA 1
ATOM 836 C C . VAL A 1 106 ? -2.128 0.081 -29.539 1.00 58.25 106 VAL A C 1
ATOM 838 O O . VAL A 1 106 ? -3.260 -0.302 -29.814 1.00 58.25 106 VAL A O 1
ATOM 841 N N . SER A 1 107 ? -1.380 0.798 -30.377 1.00 53.19 107 SER A N 1
ATOM 842 C CA . SER A 1 107 ? -1.671 0.869 -31.803 1.00 53.19 107 SER A CA 1
ATOM 843 C C . SER A 1 107 ? -1.794 -0.569 -32.292 1.00 53.19 107 SER A C 1
ATOM 845 O O . SER A 1 107 ? -0.799 -1.300 -32.271 1.00 53.19 107 SER A O 1
ATOM 847 N N . GLU A 1 108 ? -3.004 -1.005 -32.654 1.00 51.81 108 GLU A N 1
ATOM 848 C CA . GLU A 1 108 ? -3.158 -2.287 -33.332 1.00 51.81 108 GLU A CA 1
ATOM 849 C C . GLU A 1 108 ? -2.167 -2.292 -34.500 1.00 51.81 108 GLU A C 1
ATOM 851 O O . GLU A 1 108 ? -2.057 -1.280 -35.207 1.00 51.81 108 GLU A O 1
ATOM 856 N N . PRO A 1 109 ? -1.379 -3.368 -34.671 1.00 53.69 109 PRO A N 1
ATOM 857 C CA . PRO A 1 109 ? -0.497 -3.467 -35.815 1.00 53.69 109 PRO A CA 1
ATOM 858 C C . PRO A 1 109 ? -1.375 -3.267 -37.041 1.00 53.69 109 PRO A C 1
ATOM 860 O O . PRO A 1 109 ? -2.320 -4.024 -37.245 1.00 53.69 109 PRO A O 1
ATOM 863 N N . ALA A 1 110 ? -1.111 -2.199 -37.792 1.00 50.44 110 ALA A N 1
ATOM 864 C CA . ALA A 1 110 ? -1.868 -1.850 -38.976 1.00 50.44 110 ALA A CA 1
ATOM 865 C C . ALA A 1 110 ? -1.767 -3.012 -39.969 1.00 50.44 110 ALA A C 1
ATOM 867 O O . ALA A 1 110 ? -0.844 -3.084 -40.779 1.00 50.44 110 ALA A O 1
ATOM 868 N N . THR A 1 111 ? -2.706 -3.954 -39.889 1.00 52.50 111 THR A N 1
ATOM 869 C CA . THR A 1 111 ? -2.961 -4.940 -40.928 1.00 52.50 111 THR A CA 1
ATOM 870 C C . THR A 1 111 ? -3.527 -4.150 -42.092 1.00 52.50 111 THR A C 1
ATOM 872 O O . THR A 1 111 ? -4.724 -3.892 -42.186 1.00 52.50 111 THR A O 1
ATOM 875 N N . GLY A 1 112 ? -2.613 -3.640 -42.914 1.00 55.38 112 GLY A N 1
ATOM 876 C CA . GLY A 1 112 ? -2.913 -2.805 -44.056 1.00 55.38 112 GLY A CA 1
ATOM 877 C C . GLY A 1 112 ? -3.874 -3.517 -44.994 1.00 55.38 112 GLY A C 1
ATOM 878 O O . GLY A 1 112 ? -3.507 -4.464 -45.678 1.00 55.38 112 GLY A O 1
ATOM 879 N N . THR A 1 113 ? -5.107 -3.031 -45.049 1.00 52.69 113 THR A N 1
ATOM 880 C CA . THR A 1 113 ? -5.934 -3.099 -46.251 1.00 52.69 113 THR A CA 1
ATOM 881 C C . THR A 1 113 ? -6.479 -1.696 -46.460 1.00 52.69 113 THR A C 1
ATOM 883 O O . THR A 1 113 ? -7.446 -1.263 -45.841 1.00 52.69 113 THR A O 1
ATOM 886 N N . SER A 1 114 ? -5.744 -0.934 -47.261 1.00 53.06 114 SER A N 1
ATOM 887 C CA . SER A 1 114 ? -6.035 0.444 -47.631 1.00 53.06 114 SER A CA 1
ATOM 888 C C . SER A 1 114 ? -7.385 0.550 -48.339 1.00 53.06 114 SER A C 1
ATOM 890 O O . SER A 1 114 ? -7.575 -0.043 -49.399 1.00 53.06 114 SER A O 1
ATOM 892 N N . SER A 1 115 ? -8.291 1.361 -47.799 1.00 52.59 115 SER A N 1
ATOM 893 C CA . SER A 1 115 ? -9.389 1.966 -48.557 1.00 52.59 115 SER A CA 1
ATOM 894 C C . SER A 1 115 ? -9.398 3.474 -48.284 1.00 52.59 115 SER A C 1
ATOM 896 O O . SER A 1 115 ? -9.344 3.873 -47.119 1.00 52.59 115 SER A O 1
ATOM 898 N N . PRO A 1 116 ? -9.403 4.323 -49.325 1.00 61.31 116 PRO A N 1
ATOM 899 C CA . PRO A 1 116 ? -9.395 5.772 -49.169 1.00 61.31 116 PRO A CA 1
ATOM 900 C C . PRO A 1 116 ? -10.803 6.270 -48.815 1.00 61.31 116 PRO A C 1
ATOM 902 O O . PRO A 1 116 ? -11.705 6.216 -49.647 1.00 61.31 116 PRO A O 1
ATOM 905 N N . SER A 1 117 ? -10.989 6.771 -47.591 1.00 50.47 117 SER A N 1
ATOM 906 C CA . SER A 1 117 ? -12.239 7.421 -47.178 1.00 50.47 117 SER A CA 1
ATOM 907 C C . SER A 1 117 ? -12.101 8.940 -47.195 1.00 50.47 117 SER A C 1
ATOM 909 O O . SER A 1 117 ? -11.278 9.532 -46.498 1.00 50.47 117 SER A O 1
ATOM 911 N N . THR A 1 118 ? -12.943 9.533 -48.031 1.00 50.19 118 THR A N 1
ATOM 912 C CA . THR A 1 118 ? -13.167 10.954 -48.288 1.00 50.19 118 THR A CA 1
ATOM 913 C C . THR A 1 118 ? -13.443 11.750 -47.009 1.00 50.19 118 THR A C 1
ATOM 915 O O . THR A 1 118 ? -14.318 11.407 -46.215 1.00 50.19 118 THR A O 1
ATOM 918 N N . LEU A 1 119 ? -12.705 12.847 -46.831 1.00 48.06 119 LEU A N 1
ATOM 919 C CA . LEU A 1 119 ? -12.870 13.808 -45.741 1.00 48.06 119 LEU A CA 1
ATOM 920 C C . LEU A 1 119 ? -14.174 14.601 -45.920 1.00 48.06 119 LEU A C 1
ATOM 922 O O . LEU A 1 119 ? -14.366 15.251 -46.946 1.00 48.06 119 LEU A O 1
ATOM 926 N N . THR A 1 120 ? -15.036 14.591 -44.901 1.00 52.22 120 THR A N 1
ATOM 927 C CA . THR A 1 120 ? -16.199 15.492 -44.800 1.00 52.22 120 THR A CA 1
ATOM 928 C C . THR A 1 120 ? -15.950 16.464 -43.639 1.00 52.22 120 THR A C 1
ATOM 930 O O . THR A 1 120 ? -15.609 15.999 -42.549 1.00 52.22 120 THR A O 1
ATOM 933 N N . PRO A 1 121 ? -16.083 17.789 -43.821 1.00 54.94 121 PRO A N 1
ATOM 934 C CA . PRO A 1 121 ? -15.866 18.757 -42.749 1.00 54.94 121 PRO A CA 1
ATOM 935 C C . PRO A 1 121 ? -17.075 18.800 -41.801 1.00 54.94 121 PRO A C 1
ATOM 937 O O . PRO A 1 121 ? -18.195 19.089 -42.221 1.00 54.94 121 PRO A O 1
ATOM 940 N N . VAL A 1 122 ? -16.852 18.517 -40.515 1.00 54.28 122 VAL A N 1
ATOM 941 C CA . VAL A 1 122 ? -17.873 18.623 -39.460 1.00 54.28 122 VAL A CA 1
ATOM 942 C C . VAL A 1 122 ? -17.874 20.044 -38.894 1.00 54.28 122 VAL A C 1
ATOM 944 O O . VAL A 1 122 ? -16.851 20.553 -38.438 1.00 54.28 122 VAL A O 1
ATOM 947 N N . LEU A 1 123 ? -19.050 20.670 -38.958 1.00 49.41 123 LEU A N 1
ATOM 948 C CA . LEU A 1 123 ? -19.381 21.996 -38.441 1.00 49.41 123 LEU A CA 1
ATOM 949 C C . LEU A 1 123 ? -19.096 22.103 -36.931 1.00 49.41 123 LEU A C 1
ATOM 951 O O . LEU A 1 123 ? -19.469 21.227 -36.152 1.00 49.41 123 LEU A O 1
ATOM 955 N N . ALA A 1 124 ? -18.477 23.214 -36.530 1.00 49.38 124 ALA A N 1
ATOM 956 C CA . ALA A 1 124 ? -18.162 23.554 -35.147 1.00 49.38 124 ALA A CA 1
ATOM 957 C C . ALA A 1 124 ? -19.432 23.662 -34.280 1.00 49.38 124 ALA A C 1
ATOM 959 O O . ALA A 1 124 ? -20.280 24.526 -34.504 1.00 49.38 124 ALA A O 1
ATOM 960 N N . SER A 1 125 ? -19.545 22.790 -33.275 1.00 48.66 125 SER A N 1
ATOM 961 C CA . SER A 1 125 ? -20.597 22.839 -32.256 1.00 48.66 125 SER A CA 1
ATOM 962 C C . SER A 1 125 ? -20.177 23.765 -31.114 1.00 48.66 125 SER A C 1
ATOM 964 O O . SER A 1 125 ? -19.068 23.656 -30.592 1.00 48.66 125 SER A O 1
ATOM 966 N N . ALA A 1 126 ? -21.074 24.676 -30.741 1.00 58.28 126 ALA A N 1
ATOM 967 C CA . ALA A 1 126 ? -20.876 25.707 -29.730 1.00 58.28 126 ALA A CA 1
ATOM 968 C C . ALA A 1 126 ? -20.510 25.129 -28.351 1.00 58.28 126 ALA A C 1
ATOM 970 O O . ALA A 1 126 ? -21.217 24.281 -27.805 1.00 58.28 126 ALA A O 1
ATOM 971 N N . THR A 1 127 ? -19.410 25.625 -27.785 1.00 56.62 127 THR A N 1
ATOM 972 C CA . THR A 1 127 ? -18.932 25.309 -26.436 1.00 56.62 127 THR A CA 1
ATOM 973 C C . THR A 1 127 ? -19.861 25.946 -25.393 1.00 56.62 127 THR A C 1
ATOM 975 O O . THR A 1 127 ? -19.999 27.172 -25.393 1.00 56.62 127 THR A O 1
ATOM 978 N N . PRO A 1 128 ? -20.510 25.177 -24.499 1.00 62.62 128 PRO A N 1
ATOM 979 C CA . PRO A 1 128 ? -21.287 25.753 -23.406 1.00 62.62 128 PRO A CA 1
ATOM 980 C C . PRO A 1 128 ? -20.372 26.483 -22.400 1.00 62.62 128 PRO A C 1
ATOM 982 O O . PRO A 1 128 ? -19.207 26.107 -22.243 1.00 62.62 128 PRO A O 1
ATOM 985 N N . PRO A 1 129 ? -20.873 27.531 -21.717 1.00 67.75 129 PRO A N 1
ATOM 986 C CA . PRO A 1 129 ? -20.091 28.305 -20.759 1.00 67.75 129 PRO A CA 1
ATOM 987 C C . PRO A 1 129 ? -19.660 27.448 -19.554 1.00 67.75 129 PRO A C 1
ATOM 989 O O . PRO A 1 129 ? -20.394 26.542 -19.151 1.00 67.75 129 PRO A O 1
ATOM 992 N N . PRO A 1 130 ? -18.490 27.732 -18.950 1.00 61.03 130 PRO A N 1
ATOM 993 C CA . PRO A 1 130 ? -17.976 26.973 -17.818 1.00 61.03 130 PRO A CA 1
ATOM 994 C C . PRO A 1 130 ? -18.862 27.195 -16.587 1.00 61.03 130 PRO A C 1
ATOM 996 O O . PRO A 1 130 ? -18.771 28.214 -15.905 1.00 61.03 130 PRO A O 1
ATOM 999 N N . THR A 1 131 ? -19.735 26.236 -16.286 1.00 64.69 131 THR A N 1
ATOM 1000 C CA . THR A 1 131 ? -20.422 26.159 -14.993 1.00 64.69 131 THR A CA 1
ATOM 1001 C C . THR A 1 131 ? -19.390 25.997 -13.883 1.00 64.69 131 THR A C 1
ATOM 1003 O O . THR A 1 131 ? -18.604 25.051 -13.891 1.00 64.69 131 THR A O 1
ATOM 1006 N N . SER A 1 132 ? -19.404 26.918 -12.921 1.00 57.44 132 SER A N 1
ATOM 1007 C CA . SER A 1 132 ? -18.573 26.907 -11.719 1.00 57.44 132 SER A CA 1
ATOM 1008 C C . SER A 1 132 ? -18.940 25.723 -10.817 1.00 57.44 132 SER A C 1
ATOM 1010 O O . SER A 1 132 ? -19.731 25.844 -9.882 1.00 57.44 132 SER A O 1
ATOM 1012 N N . THR A 1 133 ? -18.394 24.549 -11.111 1.00 58.34 133 THR A N 1
ATOM 1013 C CA . THR A 1 133 ? -18.457 23.388 -10.226 1.00 58.34 133 THR A CA 1
ATOM 1014 C C . THR A 1 133 ? -17.588 23.649 -9.005 1.00 58.34 133 THR A C 1
ATOM 1016 O O . THR A 1 133 ? -16.374 23.814 -9.124 1.00 58.34 133 THR A O 1
ATOM 1019 N N . SER A 1 134 ? -18.212 23.678 -7.827 1.00 61.28 134 SER A N 1
ATOM 1020 C CA . SER A 1 134 ? -17.513 23.621 -6.544 1.00 61.28 134 SER A CA 1
ATOM 1021 C C . SER A 1 134 ? -16.473 22.493 -6.573 1.00 61.28 134 SER A C 1
ATOM 1023 O O . SER A 1 134 ? -16.807 21.403 -7.055 1.00 61.28 134 SER A O 1
ATOM 1025 N N . PRO A 1 135 ? -15.244 22.714 -6.071 1.00 64.50 135 PRO A N 1
ATOM 1026 C CA . PRO A 1 135 ? -14.193 21.707 -6.100 1.00 64.50 135 PRO A CA 1
ATOM 1027 C C . PRO A 1 135 ? -14.678 20.458 -5.362 1.00 64.50 135 PRO A C 1
ATOM 1029 O O . PRO A 1 135 ? -14.860 20.457 -4.146 1.00 64.50 135 PRO A O 1
ATOM 1032 N N . THR A 1 136 ? -14.957 19.402 -6.124 1.00 68.56 136 THR A N 1
ATOM 1033 C CA . THR A 1 136 ? -15.331 18.106 -5.559 1.00 68.56 136 THR A CA 1
ATOM 1034 C C . THR A 1 136 ? -14.077 17.542 -4.894 1.00 68.56 136 THR A C 1
ATOM 1036 O O . THR A 1 136 ? -13.021 17.553 -5.534 1.00 68.56 136 THR A O 1
ATOM 1039 N N . PRO A 1 137 ? -14.138 17.098 -3.625 1.00 66.56 137 PRO A N 1
ATOM 1040 C CA . PRO A 1 137 ? -12.969 16.548 -2.952 1.00 66.56 137 PRO A CA 1
ATOM 1041 C C . PRO A 1 137 ? -12.384 15.395 -3.780 1.00 66.56 137 PRO A C 1
ATOM 1043 O O . PRO A 1 137 ? -13.146 14.658 -4.419 1.00 66.56 137 PRO A O 1
ATOM 1046 N N . PRO A 1 138 ? -11.049 15.238 -3.794 1.00 68.25 138 PRO A N 1
ATOM 1047 C CA . PRO A 1 138 ? -10.406 14.211 -4.595 1.00 68.25 138 PRO A CA 1
ATOM 1048 C C . PRO A 1 138 ? -10.977 12.833 -4.226 1.00 68.25 138 PRO A C 1
ATOM 1050 O O . PRO A 1 138 ? -11.153 12.533 -3.040 1.00 68.25 138 PRO A O 1
ATOM 1053 N N . PRO A 1 139 ? -11.308 11.991 -5.219 1.00 84.75 139 PRO A N 1
ATOM 1054 C CA . PRO A 1 139 ? -11.896 10.688 -4.957 1.00 84.75 139 PRO A CA 1
ATOM 1055 C C . PRO A 1 139 ? -10.915 9.810 -4.172 1.00 84.75 139 PRO A C 1
ATOM 1057 O O . PRO A 1 139 ? -9.741 9.698 -4.524 1.00 84.75 139 PRO A O 1
ATOM 1060 N N . ILE A 1 140 ? -11.412 9.167 -3.111 1.00 87.06 140 ILE A N 1
ATOM 1061 C CA . ILE A 1 140 ? -10.633 8.211 -2.314 1.00 87.06 140 ILE A CA 1
ATOM 1062 C C . ILE A 1 140 ? -10.282 7.002 -3.201 1.00 87.06 140 ILE A C 1
ATOM 1064 O O . ILE A 1 140 ? -11.193 6.438 -3.823 1.00 87.06 140 ILE A O 1
ATOM 1068 N N . PRO A 1 141 ? -9.009 6.566 -3.239 1.00 87.25 141 PRO A N 1
ATOM 1069 C CA . PRO A 1 141 ? -8.586 5.373 -3.967 1.00 87.25 141 PRO A CA 1
ATOM 1070 C C . PRO A 1 141 ? -9.419 4.137 -3.613 1.00 87.25 141 PRO A C 1
ATOM 1072 O O . PRO A 1 141 ? -9.570 3.770 -2.446 1.00 87.25 141 PRO A O 1
ATOM 1075 N N . ARG A 1 142 ? -9.965 3.467 -4.632 1.00 87.75 142 ARG A N 1
ATOM 1076 C CA . ARG A 1 142 ? -10.831 2.286 -4.472 1.00 87.75 142 ARG A CA 1
ATOM 1077 C C . ARG A 1 142 ? -10.084 0.986 -4.754 1.00 87.75 142 ARG A C 1
ATOM 1079 O O . ARG A 1 142 ? -10.331 0.329 -5.763 1.00 87.75 142 ARG A O 1
ATOM 1086 N N . PHE A 1 143 ? -9.194 0.598 -3.844 1.00 85.75 143 PHE A N 1
ATOM 1087 C CA . PHE A 1 143 ? -8.495 -0.689 -3.937 1.00 85.75 143 PHE A CA 1
ATOM 1088 C C . PHE A 1 143 ? -9.473 -1.874 -3.789 1.00 85.75 143 PHE A C 1
ATOM 1090 O O . PHE A 1 143 ? -9.457 -2.806 -4.588 1.00 85.75 143 PHE A O 1
ATOM 1097 N N . TRP A 1 144 ? -10.419 -1.826 -2.845 1.00 83.44 144 TRP A N 1
ATOM 1098 C CA . TRP A 1 144 ? -11.295 -2.970 -2.537 1.00 83.44 144 TRP A CA 1
ATOM 1099 C C . TRP A 1 144 ? -12.747 -2.753 -2.985 1.00 83.44 144 TRP A C 1
ATOM 1101 O O . TRP A 1 144 ? -13.403 -1.809 -2.557 1.00 83.44 144 TRP A O 1
ATOM 1111 N N . TRP A 1 145 ? -13.286 -3.669 -3.803 1.00 70.50 145 TRP A N 1
ATOM 1112 C CA . TRP A 1 145 ? -14.667 -3.585 -4.324 1.00 70.50 145 TRP A CA 1
ATOM 1113 C C . TRP A 1 145 ? -15.741 -3.772 -3.249 1.00 70.50 145 TRP A C 1
ATOM 1115 O O . TRP A 1 145 ? -16.848 -3.260 -3.365 1.00 70.50 145 TRP A O 1
ATOM 1125 N N . HIS A 1 146 ? -15.424 -4.554 -2.218 1.00 72.94 146 HIS A N 1
ATOM 1126 C CA . HIS A 1 146 ? -16.380 -4.954 -1.188 1.00 72.94 146 HIS A CA 1
ATOM 1127 C C . HIS A 1 146 ? -16.267 -4.126 0.088 1.00 72.94 146 HIS A C 1
ATOM 1129 O O . HIS A 1 146 ? -17.020 -4.368 1.028 1.00 72.94 146 HIS A O 1
ATOM 1135 N N . MET A 1 147 ? -15.329 -3.179 0.143 1.00 73.44 147 MET A N 1
ATOM 1136 C CA . MET A 1 147 ? -15.173 -2.328 1.309 1.00 73.44 147 MET A CA 1
ATOM 1137 C C . MET A 1 147 ? -16.223 -1.213 1.253 1.00 73.44 147 MET A C 1
ATOM 1139 O O . MET A 1 147 ? -16.217 -0.438 0.294 1.00 73.44 147 MET A O 1
ATOM 1143 N N . PRO A 1 148 ? -17.127 -1.110 2.242 1.00 77.81 148 PRO A N 1
ATOM 1144 C CA . PRO A 1 148 ? -18.065 0.003 2.302 1.00 77.81 148 PRO A CA 1
ATOM 1145 C C . PRO A 1 148 ? -17.297 1.328 2.348 1.00 77.81 148 PRO A C 1
ATOM 1147 O O . PRO A 1 148 ? -16.323 1.440 3.096 1.00 77.81 148 PRO A O 1
ATOM 1150 N N . SER A 1 149 ? -17.742 2.337 1.592 1.00 76.19 149 SER A N 1
ATOM 1151 C CA . SER A 1 149 ? -17.139 3.684 1.604 1.00 76.19 149 SER A CA 1
ATOM 1152 C C . SER A 1 149 ? -17.045 4.263 3.012 1.00 76.19 149 SER A C 1
ATOM 1154 O O . SER A 1 149 ? -16.095 4.963 3.352 1.00 76.19 149 SER A O 1
ATOM 1156 N N . ASP A 1 150 ? -18.014 3.901 3.845 1.00 82.19 150 ASP A N 1
ATOM 1157 C CA . ASP A 1 150 ? -18.178 4.441 5.184 1.00 82.19 150 ASP A CA 1
ATOM 1158 C C . ASP A 1 150 ? -17.300 3.706 6.203 1.00 82.19 150 ASP A C 1
ATOM 1160 O O . ASP A 1 150 ? -17.199 4.143 7.344 1.00 82.19 150 ASP A O 1
ATOM 1164 N N . LEU A 1 151 ? -16.639 2.603 5.827 1.00 84.50 151 LEU A N 1
ATOM 1165 C CA . LEU A 1 151 ? -15.763 1.860 6.734 1.00 84.50 151 LEU A CA 1
ATOM 1166 C C . LEU A 1 151 ? -14.453 2.611 6.995 1.00 84.50 151 LEU A C 1
ATOM 1168 O O . LEU A 1 151 ? -14.024 2.704 8.143 1.00 84.50 151 LEU A O 1
ATOM 1172 N N . LEU A 1 152 ? -13.829 3.155 5.943 1.00 88.56 152 LEU A N 1
ATOM 1173 C CA . LEU A 1 152 ? -12.499 3.773 6.021 1.00 88.56 152 LEU A CA 1
ATOM 1174 C C . LEU A 1 152 ? -12.393 4.850 7.114 1.00 88.56 152 LEU A C 1
ATOM 1176 O O . LEU A 1 152 ? -11.481 4.739 7.935 1.00 88.56 152 LEU A O 1
ATOM 1180 N N . PRO A 1 153 ? -13.322 5.824 7.219 1.00 91.69 153 PRO A N 1
ATOM 1181 C CA . PRO A 1 153 ? -13.242 6.870 8.238 1.00 91.69 153 PRO A CA 1
ATOM 1182 C C . PRO A 1 153 ? -13.251 6.364 9.682 1.00 91.69 153 PRO A C 1
ATOM 1184 O O . PRO A 1 153 ? -12.743 7.057 10.561 1.00 91.69 153 PRO A O 1
ATOM 1187 N N . HIS A 1 154 ? -13.807 5.175 9.930 1.00 87.69 154 HIS A N 1
ATOM 1188 C CA . HIS A 1 154 ? -13.970 4.596 11.265 1.00 87.69 154 HIS A CA 1
ATOM 1189 C C . HIS A 1 154 ? -12.838 3.638 11.656 1.00 87.69 154 HIS A C 1
ATOM 1191 O O . HIS A 1 154 ? -12.815 3.147 12.785 1.00 87.69 154 HIS A O 1
ATOM 1197 N N . LEU A 1 155 ? -11.889 3.362 10.754 1.00 89.69 155 LEU A N 1
ATOM 1198 C CA . LEU A 1 155 ? -10.761 2.490 11.061 1.00 89.69 155 LEU A CA 1
ATOM 1199 C C . LEU A 1 155 ? -9.827 3.147 12.076 1.00 89.69 155 LEU A C 1
ATOM 1201 O O . LEU A 1 155 ? -9.271 4.215 11.825 1.00 89.69 155 LEU A O 1
ATOM 1205 N N . ARG A 1 156 ? -9.618 2.469 13.208 1.00 92.75 156 ARG A N 1
ATOM 1206 C CA . ARG A 1 156 ? -8.679 2.907 14.251 1.00 92.75 156 ARG A CA 1
ATOM 1207 C C . ARG A 1 156 ? -7.352 2.174 14.216 1.00 92.75 156 ARG A C 1
ATOM 1209 O O . ARG A 1 156 ? -6.324 2.755 14.554 1.00 92.75 156 ARG A O 1
ATOM 1216 N N . HIS A 1 157 ? -7.369 0.909 13.818 1.00 92.56 157 HIS A N 1
ATOM 1217 C CA . HIS A 1 157 ? -6.187 0.063 13.802 1.00 92.56 157 HIS A CA 1
ATOM 1218 C C . HIS A 1 157 ? -6.092 -0.673 12.471 1.00 92.56 157 HIS A C 1
ATOM 1220 O O . HIS A 1 157 ? -7.007 -1.408 12.101 1.00 92.56 157 HIS A O 1
ATOM 1226 N N . CYS A 1 158 ? -4.991 -0.477 11.752 1.00 94.00 158 CYS A N 1
ATOM 1227 C CA . CYS A 1 158 ? -4.811 -1.041 10.420 1.00 94.00 158 CYS A CA 1
ATOM 1228 C C . CYS A 1 158 ? -3.383 -1.553 10.222 1.00 94.00 158 CYS A C 1
ATOM 1230 O O . CYS A 1 158 ? -2.420 -0.874 10.557 1.00 94.00 158 CYS A O 1
ATOM 1232 N N . THR A 1 159 ? -3.247 -2.731 9.632 1.00 93.44 159 THR A N 1
ATOM 1233 C CA . THR A 1 159 ? -2.042 -3.170 8.942 1.00 93.44 159 THR A CA 1
ATOM 1234 C C . THR A 1 159 ? -2.302 -3.033 7.450 1.00 93.44 159 THR A C 1
ATOM 1236 O O . THR A 1 159 ? -3.168 -3.721 6.912 1.00 93.44 159 THR A O 1
ATOM 1239 N N . LEU A 1 160 ? -1.570 -2.142 6.793 1.00 95.69 160 LEU A N 1
ATOM 1240 C CA . LEU A 1 160 ? -1.619 -1.946 5.355 1.00 95.69 160 LEU A CA 1
ATOM 1241 C C . LEU A 1 160 ? -0.371 -2.572 4.731 1.00 95.69 160 LEU A C 1
ATOM 1243 O O . LEU A 1 160 ? 0.741 -2.104 4.954 1.00 95.69 160 LEU A O 1
ATOM 1247 N N . TYR A 1 161 ? -0.570 -3.644 3.976 1.00 94.75 161 TYR A N 1
ATOM 1248 C CA . TYR A 1 161 ? 0.477 -4.409 3.313 1.00 94.75 161 TYR A CA 1
ATOM 1249 C C . TYR A 1 161 ? 0.453 -4.102 1.814 1.00 94.75 161 TYR A C 1
ATOM 1251 O O . TYR A 1 161 ? -0.548 -4.378 1.154 1.00 94.75 161 TYR A O 1
ATOM 1259 N N . ILE A 1 162 ? 1.517 -3.501 1.284 1.00 96.56 162 ILE A N 1
ATOM 1260 C CA . ILE A 1 162 ? 1.654 -3.122 -0.123 1.00 96.56 162 ILE A CA 1
ATOM 1261 C C . ILE A 1 162 ? 2.751 -3.959 -0.769 1.00 96.56 162 ILE A C 1
ATOM 1263 O O . ILE A 1 162 ? 3.919 -3.853 -0.404 1.00 96.56 162 ILE A O 1
ATOM 1267 N N . GLU A 1 163 ? 2.380 -4.746 -1.771 1.00 95.50 163 GLU A N 1
ATOM 1268 C CA . GLU A 1 163 ? 3.294 -5.603 -2.525 1.00 95.50 163 GLU A CA 1
ATOM 1269 C C . GLU A 1 163 ? 3.790 -4.882 -3.773 1.00 95.50 163 GLU A C 1
ATOM 1271 O O . GLU A 1 163 ? 3.451 -5.247 -4.897 1.00 95.50 163 GLU A O 1
ATOM 1276 N N . ILE A 1 164 ? 4.586 -3.824 -3.601 1.00 95.25 164 ILE A N 1
ATOM 1277 C CA . ILE A 1 164 ? 5.128 -3.076 -4.746 1.00 95.25 164 ILE A CA 1
ATOM 1278 C C . ILE A 1 164 ? 5.959 -3.982 -5.670 1.00 95.25 164 ILE A C 1
ATOM 1280 O O . ILE A 1 164 ? 5.915 -3.818 -6.890 1.00 95.25 164 ILE A O 1
ATOM 1284 N N . GLY A 1 165 ? 6.613 -5.003 -5.103 1.00 92.50 165 GLY A N 1
ATOM 1285 C CA . GLY A 1 165 ? 7.324 -6.035 -5.855 1.00 92.50 165 GLY A CA 1
ATOM 1286 C C . GLY A 1 165 ? 6.437 -6.957 -6.705 1.00 92.50 165 GLY A C 1
ATOM 1287 O O . GLY A 1 165 ? 6.935 -7.522 -7.672 1.00 92.50 165 GLY A O 1
ATOM 1288 N N . ASP A 1 166 ? 5.136 -7.060 -6.411 1.00 93.44 166 ASP A N 1
ATOM 1289 C CA . ASP A 1 166 ? 4.133 -7.749 -7.244 1.00 93.44 166 ASP A CA 1
ATOM 1290 C C . ASP A 1 166 ? 3.444 -6.779 -8.221 1.00 93.44 166 ASP A C 1
ATOM 1292 O O . ASP A 1 166 ? 3.228 -7.092 -9.392 1.00 93.44 166 ASP A O 1
ATOM 1296 N N . ILE A 1 167 ? 3.132 -5.563 -7.763 1.00 95.50 167 ILE A N 1
ATOM 1297 C CA . ILE A 1 167 ? 2.416 -4.554 -8.554 1.00 95.50 167 ILE A CA 1
ATOM 1298 C C . ILE A 1 167 ? 3.267 -4.085 -9.737 1.00 95.50 167 ILE A C 1
ATOM 1300 O O . ILE A 1 167 ? 2.790 -4.074 -10.872 1.00 95.50 167 ILE A O 1
ATOM 1304 N N . ALA A 1 168 ? 4.520 -3.700 -9.491 1.00 94.69 168 ALA A N 1
ATOM 1305 C CA . ALA A 1 168 ? 5.372 -3.093 -10.505 1.00 94.69 168 ALA A CA 1
ATOM 1306 C C . ALA A 1 168 ? 5.700 -4.008 -11.702 1.00 94.69 168 ALA A C 1
ATOM 1308 O O . ALA A 1 168 ? 5.651 -3.496 -12.821 1.00 94.69 168 ALA A O 1
ATOM 1309 N N . PRO A 1 169 ? 6.012 -5.315 -11.544 1.00 92.62 169 PRO A N 1
ATOM 1310 C CA . PRO A 1 169 ? 6.234 -6.212 -12.682 1.00 92.62 169 PRO A CA 1
ATOM 1311 C C . PRO A 1 169 ? 4.944 -6.730 -13.333 1.00 92.62 169 PRO A C 1
ATOM 1313 O O . PRO A 1 169 ? 5.013 -7.423 -14.350 1.00 92.62 169 PRO A O 1
ATOM 1316 N N . SER A 1 170 ? 3.769 -6.433 -12.771 1.00 92.38 170 SER A N 1
ATOM 1317 C CA . SER A 1 170 ? 2.501 -6.910 -13.319 1.00 92.38 170 SER A CA 1
ATOM 1318 C C . SER A 1 170 ? 2.262 -6.372 -14.732 1.00 92.38 170 SER A C 1
ATOM 1320 O O . SER A 1 170 ? 2.546 -5.215 -15.027 1.00 92.38 170 SER A O 1
ATOM 1322 N N . ALA A 1 171 ? 1.675 -7.188 -15.610 1.00 90.62 171 ALA A N 1
ATOM 1323 C CA . ALA A 1 171 ? 1.452 -6.847 -17.019 1.00 90.62 171 ALA A CA 1
ATOM 1324 C C . ALA A 1 171 ? 0.747 -5.497 -17.302 1.00 90.62 171 ALA A C 1
ATOM 1326 O O . ALA A 1 171 ? 1.105 -4.871 -18.300 1.00 90.62 171 ALA A O 1
ATOM 1327 N N . PRO A 1 172 ? -0.230 -5.021 -16.498 1.00 93.06 172 PRO A N 1
ATOM 1328 C CA . PRO A 1 172 ? -0.865 -3.732 -16.743 1.00 93.06 172 PRO A CA 1
ATOM 1329 C C . PRO A 1 172 ? -0.026 -2.540 -16.277 1.00 93.06 172 PRO A C 1
ATOM 1331 O O . PRO A 1 172 ? -0.403 -1.415 -16.582 1.00 93.06 172 PRO A O 1
ATOM 1334 N N . SER A 1 173 ? 1.061 -2.753 -15.536 1.00 94.38 173 SER A N 1
ATOM 1335 C CA . SER A 1 173 ? 1.871 -1.692 -14.938 1.00 94.38 173 SER A CA 1
ATOM 1336 C C . SER A 1 173 ? 2.614 -0.856 -15.979 1.00 94.38 173 SER A C 1
ATOM 1338 O O . SER A 1 173 ? 3.149 -1.382 -16.954 1.00 94.38 173 SER A O 1
ATOM 1340 N N . THR A 1 174 ? 2.685 0.456 -15.745 1.00 92.81 174 THR A N 1
ATOM 1341 C CA . THR A 1 174 ? 3.524 1.391 -16.515 1.00 92.81 174 THR A CA 1
ATOM 1342 C C . THR A 1 174 ? 4.999 1.357 -16.114 1.00 92.81 174 THR A C 1
ATOM 1344 O O . THR A 1 174 ? 5.828 1.963 -16.791 1.00 92.81 174 THR A O 1
ATOM 1347 N N . HIS A 1 175 ? 5.344 0.662 -15.027 1.00 93.62 175 HIS A N 1
ATOM 1348 C CA . HIS A 1 175 ? 6.710 0.585 -14.522 1.00 93.62 175 HIS A CA 1
ATOM 1349 C C . HIS A 1 175 ? 7.608 -0.257 -15.447 1.00 93.62 175 HIS A C 1
ATOM 1351 O O . HIS A 1 175 ? 7.191 -1.298 -15.962 1.00 93.62 175 HIS A O 1
ATOM 1357 N N . SER A 1 176 ? 8.881 0.120 -15.610 1.00 90.00 176 SER A N 1
ATOM 1358 C CA . SER A 1 176 ? 9.813 -0.582 -16.510 1.00 90.00 176 SER A CA 1
ATOM 1359 C C . SER A 1 176 ? 10.045 -2.054 -16.136 1.00 90.00 176 SER A C 1
ATOM 1361 O O . SER A 1 176 ? 10.342 -2.877 -16.997 1.00 90.00 176 SER A O 1
ATOM 1363 N N . LEU A 1 177 ? 9.854 -2.414 -14.865 1.00 86.75 177 LEU A N 1
ATOM 1364 C CA . LEU A 1 177 ? 9.877 -3.807 -14.392 1.00 86.75 177 LEU A CA 1
ATOM 1365 C C . LEU A 1 177 ? 8.865 -4.703 -15.117 1.00 86.75 177 LEU A C 1
ATOM 1367 O O . LEU A 1 177 ? 9.161 -5.868 -15.374 1.00 86.75 177 LEU A O 1
ATOM 1371 N N . ALA A 1 178 ? 7.692 -4.178 -15.477 1.00 83.75 178 ALA A N 1
ATOM 1372 C CA . ALA A 1 178 ? 6.704 -4.934 -16.242 1.00 83.75 178 ALA A CA 1
ATOM 1373 C C . ALA A 1 178 ? 7.175 -5.211 -17.671 1.00 83.75 178 ALA A C 1
ATOM 1375 O O . ALA A 1 178 ? 6.821 -6.233 -18.258 1.00 83.75 178 ALA A O 1
ATOM 1376 N N . LEU A 1 179 ? 7.995 -4.321 -18.238 1.00 84.06 179 LEU A N 1
ATOM 1377 C CA . LEU A 1 179 ? 8.638 -4.538 -19.532 1.00 84.06 179 LEU A CA 1
ATOM 1378 C C . LEU A 1 179 ? 9.635 -5.689 -19.440 1.00 84.06 179 LEU A C 1
ATOM 1380 O O . LEU A 1 179 ? 9.578 -6.618 -20.239 1.00 84.06 179 LEU A O 1
ATOM 1384 N N . GLU A 1 180 ? 10.508 -5.664 -18.437 1.00 82.62 180 GLU A N 1
ATOM 1385 C CA . GLU A 1 180 ? 11.514 -6.706 -18.239 1.00 82.62 180 GLU A CA 1
ATOM 1386 C C . GLU A 1 180 ? 10.877 -8.074 -17.954 1.00 82.62 180 GLU A C 1
ATOM 1388 O O . GLU A 1 180 ? 11.264 -9.080 -18.552 1.00 82.62 180 GLU A O 1
ATOM 1393 N N . HIS A 1 181 ? 9.844 -8.112 -17.107 1.00 82.38 181 HIS A N 1
ATOM 1394 C CA . HIS A 1 181 ? 9.116 -9.341 -16.805 1.00 82.38 181 HIS A CA 1
ATOM 1395 C C . HIS A 1 181 ? 8.441 -9.934 -18.057 1.00 82.38 181 HIS A C 1
ATOM 1397 O O . HIS A 1 181 ? 8.603 -11.123 -18.334 1.00 82.38 181 HIS A O 1
ATOM 1403 N N . ARG A 1 182 ? 7.755 -9.110 -18.866 1.00 81.06 182 ARG A N 1
ATOM 1404 C CA . ARG A 1 182 ? 7.149 -9.541 -20.144 1.00 81.06 182 ARG A CA 1
ATOM 1405 C C . ARG A 1 182 ? 8.196 -9.990 -21.166 1.00 81.06 182 ARG A C 1
ATOM 1407 O O . ARG A 1 182 ? 8.033 -11.012 -21.827 1.00 81.06 182 ARG A O 1
ATOM 1414 N N . ALA A 1 183 ? 9.325 -9.289 -21.265 1.00 82.25 183 ALA A N 1
ATOM 1415 C CA . ALA A 1 183 ? 10.388 -9.660 -22.199 1.00 82.25 183 ALA A CA 1
ATOM 1416 C C . ALA A 1 183 ? 10.954 -11.061 -21.924 1.00 82.25 183 ALA A C 1
ATOM 1418 O O . ALA A 1 183 ? 11.339 -11.767 -22.854 1.00 82.25 183 ALA A O 1
ATOM 1419 N N . ASN A 1 184 ? 10.977 -11.469 -20.655 1.00 83.38 184 ASN A N 1
ATOM 1420 C CA . ASN A 1 184 ? 11.448 -12.786 -20.240 1.00 83.38 184 ASN A CA 1
ATOM 1421 C C . ASN A 1 184 ? 10.390 -13.892 -20.389 1.00 83.38 184 ASN A C 1
ATOM 1423 O O . ASN A 1 184 ? 10.746 -15.069 -20.359 1.00 83.38 184 ASN A O 1
ATOM 1427 N N . ALA A 1 185 ? 9.111 -13.546 -20.570 1.00 84.62 185 ALA A N 1
ATOM 1428 C CA . ALA A 1 185 ? 8.031 -14.521 -20.684 1.00 84.62 185 ALA A CA 1
ATOM 1429 C C . ALA A 1 185 ? 7.975 -15.188 -22.072 1.00 84.62 185 ALA A C 1
ATOM 1431 O O . ALA A 1 185 ? 7.754 -16.396 -22.165 1.00 84.62 185 ALA A O 1
ATOM 1432 N N . SER A 1 186 ? 8.185 -14.436 -23.164 1.00 88.69 186 SER A N 1
ATOM 1433 C CA . SER A 1 186 ? 8.208 -14.993 -24.528 1.00 88.69 186 SER A CA 1
ATOM 1434 C C . SER A 1 186 ? 8.998 -14.143 -25.535 1.00 88.69 186 SER A C 1
ATOM 1436 O O . SER A 1 186 ? 9.120 -12.930 -25.392 1.00 88.69 186 SER A O 1
ATOM 1438 N N . LEU A 1 187 ? 9.485 -14.760 -26.623 1.00 86.19 187 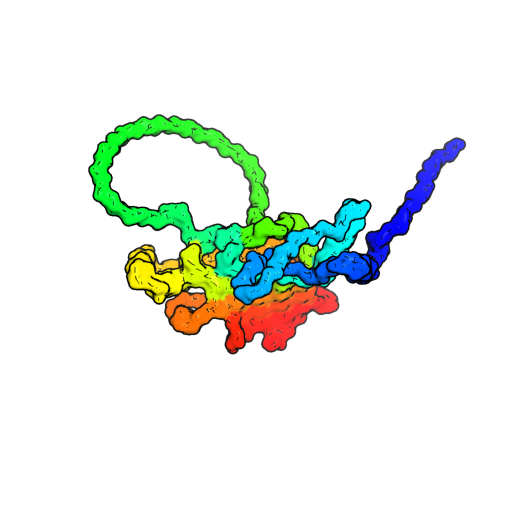LEU A N 1
ATOM 1439 C CA . LEU A 1 187 ? 10.197 -14.049 -27.703 1.00 86.19 187 LEU A CA 1
ATOM 1440 C C . LEU A 1 187 ? 9.325 -13.004 -28.422 1.00 86.19 187 LEU A C 1
ATOM 1442 O O . LEU A 1 187 ? 9.833 -11.974 -28.867 1.00 86.19 187 LEU A O 1
ATOM 1446 N N . SER A 1 188 ? 8.027 -13.274 -28.573 1.00 86.62 188 SER A N 1
ATOM 1447 C CA . SER A 1 188 ? 7.060 -12.332 -29.146 1.00 86.62 188 SER A CA 1
ATOM 1448 C C . SER A 1 188 ? 6.882 -11.108 -28.254 1.00 86.62 188 SER A C 1
ATOM 1450 O O . SER A 1 188 ? 6.930 -9.984 -28.751 1.00 86.62 188 SER A O 1
ATOM 1452 N N . GLU A 1 189 ? 6.753 -11.313 -26.942 1.00 85.62 189 GLU A N 1
ATOM 1453 C CA . GLU A 1 189 ? 6.668 -10.212 -25.981 1.00 85.62 189 GLU A CA 1
ATOM 1454 C C . GLU A 1 189 ? 7.982 -9.438 -25.904 1.00 85.62 189 GLU A C 1
ATOM 1456 O O . GLU A 1 189 ? 7.960 -8.212 -25.900 1.00 85.62 189 GLU A O 1
ATOM 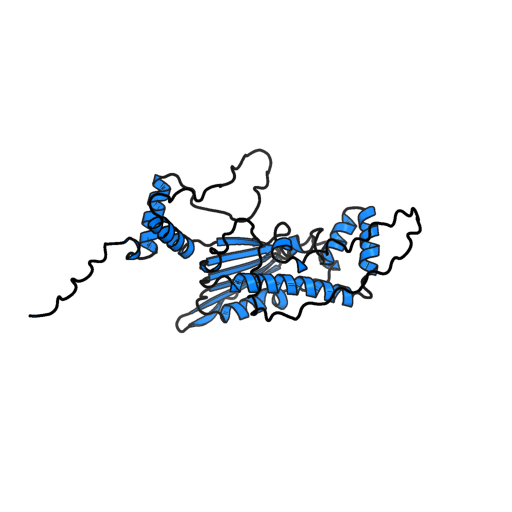1461 N N . ALA A 1 190 ? 9.131 -10.115 -25.972 1.00 86.12 190 ALA A N 1
ATOM 1462 C CA . ALA A 1 190 ? 10.436 -9.463 -26.021 1.00 86.12 190 ALA A CA 1
ATOM 1463 C C . ALA A 1 190 ? 10.567 -8.481 -27.196 1.00 86.12 190 ALA A C 1
ATOM 1465 O O . ALA A 1 190 ? 11.162 -7.413 -27.047 1.00 86.12 190 ALA A O 1
ATOM 1466 N N . LYS A 1 191 ? 10.004 -8.808 -28.370 1.00 87.44 191 LYS A N 1
ATOM 1467 C CA . LYS A 1 191 ? 9.981 -7.883 -29.516 1.00 87.44 191 LYS A CA 1
ATOM 1468 C C . LYS A 1 191 ? 9.118 -6.655 -29.230 1.00 87.44 191 LYS A C 1
ATOM 1470 O O . LYS A 1 191 ? 9.574 -5.545 -29.484 1.00 87.44 191 LYS A O 1
ATOM 1475 N N . LEU A 1 192 ? 7.921 -6.844 -28.673 1.00 85.88 192 LEU A N 1
ATOM 1476 C CA . LEU A 1 192 ? 7.034 -5.737 -28.295 1.00 85.88 192 LEU A CA 1
ATOM 1477 C C . LEU A 1 192 ? 7.678 -4.840 -27.237 1.00 85.88 192 LEU A C 1
ATOM 1479 O O . LEU A 1 192 ? 7.671 -3.622 -27.381 1.00 85.88 192 LEU A O 1
ATOM 1483 N N . VAL A 1 193 ? 8.308 -5.441 -26.228 1.00 86.19 193 VAL A N 1
ATOM 1484 C CA . VAL A 1 193 ? 9.035 -4.717 -25.186 1.00 86.19 193 VAL A CA 1
ATOM 1485 C C . VAL A 1 193 ? 10.186 -3.914 -25.776 1.00 86.19 193 VAL A C 1
ATOM 1487 O O . VAL A 1 193 ? 10.370 -2.768 -25.390 1.00 86.19 193 VAL A O 1
ATOM 1490 N N . ARG A 1 194 ? 10.943 -4.451 -26.741 1.00 85.94 194 ARG A N 1
ATOM 1491 C CA . ARG A 1 194 ? 11.993 -3.672 -27.417 1.00 85.94 194 ARG A CA 1
ATOM 1492 C C . ARG A 1 194 ? 11.430 -2.440 -28.118 1.00 85.94 194 ARG A C 1
ATOM 1494 O O . ARG A 1 194 ? 12.035 -1.379 -28.014 1.00 85.94 194 ARG A O 1
ATOM 1501 N N . GLU A 1 195 ? 10.300 -2.561 -28.811 1.00 86.69 195 GLU A N 1
ATOM 1502 C CA . GLU A 1 195 ? 9.642 -1.400 -29.427 1.00 86.69 195 GLU A CA 1
ATOM 1503 C C . GLU A 1 195 ? 9.115 -0.413 -28.376 1.00 86.69 195 GLU A C 1
ATOM 1505 O O . GLU A 1 195 ? 9.221 0.798 -28.553 1.00 86.69 195 GLU A O 1
ATOM 1510 N N . GLU A 1 196 ? 8.611 -0.907 -27.246 1.00 84.81 196 GLU A N 1
ATOM 1511 C CA . GLU A 1 196 ? 8.166 -0.070 -26.133 1.00 84.81 196 GLU A CA 1
ATOM 1512 C C . GLU A 1 196 ? 9.339 0.657 -25.456 1.00 84.81 196 GLU A C 1
ATOM 1514 O O . GLU A 1 196 ? 9.252 1.855 -25.201 1.00 84.81 196 GLU A O 1
ATOM 1519 N N . MET A 1 197 ? 10.481 -0.009 -25.265 1.00 85.50 197 MET A N 1
ATOM 1520 C CA . MET A 1 197 ? 11.696 0.600 -24.720 1.00 85.50 197 MET A CA 1
ATOM 1521 C C . MET A 1 197 ? 12.266 1.690 -25.634 1.00 85.50 197 MET A C 1
ATOM 1523 O O . MET A 1 197 ? 12.798 2.676 -25.130 1.00 85.50 197 MET A O 1
ATOM 1527 N N . LYS A 1 198 ? 12.106 1.574 -26.961 1.00 88.88 198 LYS A N 1
ATOM 1528 C CA . LYS A 1 198 ? 12.486 2.638 -27.910 1.00 88.88 198 LYS A CA 1
ATOM 1529 C C . LYS A 1 198 ? 11.664 3.921 -27.745 1.00 88.88 198 LYS A C 1
ATOM 1531 O O . LYS A 1 198 ? 12.081 4.958 -28.253 1.00 88.88 198 LYS A O 1
ATOM 1536 N N . ARG A 1 199 ? 10.514 3.881 -27.054 1.00 87.19 199 ARG A N 1
ATOM 1537 C CA . ARG A 1 199 ? 9.727 5.090 -26.744 1.00 87.19 199 ARG A CA 1
ATOM 1538 C C . ARG A 1 199 ? 10.458 6.009 -25.768 1.00 87.19 199 ARG A C 1
ATOM 1540 O O . ARG A 1 199 ? 10.214 7.213 -25.775 1.00 87.19 199 ARG A O 1
ATOM 1547 N N . TYR A 1 200 ? 11.351 5.464 -24.944 1.00 89.69 200 TYR A N 1
ATOM 1548 C CA . TYR A 1 200 ? 12.185 6.266 -24.063 1.00 89.69 200 TYR A CA 1
ATOM 1549 C C . TYR A 1 200 ? 13.397 6.780 -24.837 1.00 89.69 200 TYR A C 1
ATOM 1551 O O . TYR A 1 200 ? 14.195 6.010 -25.365 1.00 89.69 200 TYR A O 1
ATOM 1559 N N . SER A 1 201 ? 13.564 8.101 -24.864 1.00 90.94 201 SER A N 1
ATOM 1560 C CA . SER A 1 201 ? 14.717 8.746 -25.503 1.00 90.94 201 SER A CA 1
ATOM 1561 C C . SER A 1 201 ? 16.035 8.493 -24.763 1.00 90.94 201 SER A C 1
ATOM 1563 O O . SER A 1 201 ? 17.108 8.675 -25.332 1.00 90.94 201 SER A O 1
ATOM 1565 N N . SER A 1 202 ? 15.971 8.108 -23.485 1.00 92.56 202 SER A N 1
ATOM 1566 C CA . SER A 1 202 ? 17.134 7.855 -22.636 1.00 92.56 202 SER A CA 1
ATOM 1567 C C . SER A 1 202 ? 16.776 7.009 -21.410 1.00 92.56 202 SER A C 1
ATOM 1569 O O . SER A 1 202 ? 15.613 6.910 -21.016 1.00 92.56 202 SER A O 1
ATOM 1571 N N . PHE A 1 203 ? 17.799 6.465 -20.747 1.00 89.00 203 PHE A N 1
ATOM 1572 C CA . PHE A 1 203 ? 17.656 5.801 -19.447 1.00 89.00 203 PHE A CA 1
ATOM 1573 C C . PHE A 1 203 ? 17.082 6.737 -18.368 1.00 89.00 203 PHE A C 1
ATOM 1575 O O . PHE A 1 203 ? 16.247 6.318 -17.572 1.00 89.00 203 PHE A O 1
ATOM 1582 N N . ALA A 1 204 ? 17.457 8.020 -18.386 1.00 91.25 204 ALA A N 1
ATOM 1583 C CA . ALA A 1 204 ? 16.917 9.023 -17.468 1.00 91.25 204 ALA A CA 1
ATOM 1584 C C . ALA A 1 204 ? 15.408 9.246 -17.672 1.00 91.25 204 ALA A C 1
ATOM 1586 O O . ALA A 1 204 ? 14.668 9.359 -16.699 1.00 91.25 204 ALA A O 1
ATOM 1587 N N . ALA A 1 205 ? 14.932 9.247 -18.923 1.00 92.12 205 ALA A N 1
ATOM 1588 C CA . ALA A 1 205 ? 13.501 9.340 -19.220 1.00 92.12 205 ALA A CA 1
ATOM 1589 C C . ALA A 1 205 ? 12.722 8.122 -18.690 1.00 92.12 205 ALA A C 1
ATOM 1591 O O . ALA A 1 205 ? 11.622 8.273 -18.164 1.00 92.12 205 ALA A O 1
ATOM 1592 N N . MET A 1 206 ? 13.307 6.924 -18.777 1.00 91.12 206 MET A N 1
ATOM 1593 C CA . MET A 1 206 ? 12.724 5.711 -18.196 1.00 91.12 206 MET A CA 1
ATOM 1594 C C . MET A 1 206 ? 12.682 5.779 -16.661 1.00 91.12 206 MET A C 1
ATOM 1596 O O . MET A 1 206 ? 11.650 5.475 -16.070 1.00 91.12 206 MET A O 1
ATOM 1600 N N . GLN A 1 207 ? 13.756 6.239 -16.009 1.00 90.94 207 GLN A N 1
ATOM 1601 C CA . GLN A 1 207 ? 13.760 6.450 -14.556 1.00 90.94 207 GLN A CA 1
ATOM 1602 C C . GLN A 1 207 ? 12.719 7.482 -14.111 1.00 90.94 207 GLN A C 1
ATOM 1604 O O . GLN A 1 207 ? 12.059 7.280 -13.096 1.00 90.94 207 GLN A O 1
ATOM 1609 N N . ALA A 1 208 ? 12.537 8.565 -14.871 1.00 91.69 208 ALA A N 1
ATOM 1610 C CA . ALA A 1 208 ? 11.510 9.560 -14.583 1.00 91.69 208 ALA A CA 1
ATOM 1611 C C . ALA A 1 208 ? 10.094 8.960 -14.658 1.00 91.69 208 ALA A C 1
ATOM 1613 O O . ALA A 1 208 ? 9.267 9.242 -13.794 1.00 91.69 208 ALA A O 1
ATOM 1614 N N . ALA A 1 209 ? 9.828 8.089 -15.637 1.00 91.88 209 ALA A N 1
ATOM 1615 C CA . ALA A 1 209 ? 8.554 7.376 -15.736 1.00 91.88 209 ALA A CA 1
ATOM 1616 C C . ALA A 1 209 ? 8.343 6.384 -14.576 1.00 91.88 209 ALA A C 1
ATOM 1618 O O . ALA A 1 209 ? 7.252 6.332 -14.010 1.00 91.88 209 ALA A O 1
ATOM 1619 N N . ASN A 1 210 ? 9.384 5.647 -14.171 1.00 93.06 210 ASN A N 1
ATOM 1620 C CA . ASN A 1 210 ? 9.325 4.785 -12.984 1.00 93.06 210 ASN A CA 1
ATOM 1621 C C . ASN A 1 210 ? 9.028 5.595 -11.720 1.00 93.06 210 ASN A C 1
ATOM 1623 O O . ASN A 1 210 ? 8.167 5.219 -10.931 1.00 93.06 210 ASN A O 1
ATOM 1627 N N . ARG A 1 211 ? 9.671 6.755 -11.568 1.00 93.00 211 ARG A N 1
ATOM 1628 C CA . ARG A 1 211 ? 9.411 7.646 -10.441 1.00 93.00 211 ARG A CA 1
ATOM 1629 C C . ARG A 1 211 ? 7.981 8.173 -10.439 1.00 93.00 211 ARG A C 1
ATOM 1631 O O . ARG A 1 211 ? 7.361 8.217 -9.388 1.00 93.00 211 ARG A O 1
ATOM 1638 N N . GLN A 1 212 ? 7.425 8.499 -11.604 1.00 94.38 212 GLN A N 1
ATOM 1639 C CA . GLN A 1 212 ? 6.018 8.882 -11.710 1.00 94.38 212 GLN A CA 1
ATOM 1640 C C . GLN A 1 212 ? 5.078 7.755 -11.247 1.00 94.38 212 GLN A C 1
ATOM 1642 O O . GLN A 1 212 ? 4.069 8.031 -10.595 1.00 94.38 212 GLN A O 1
ATOM 1647 N N . PHE A 1 213 ? 5.395 6.497 -11.567 1.00 95.06 213 PHE A N 1
ATOM 1648 C CA . PHE A 1 213 ? 4.664 5.339 -11.050 1.00 95.06 213 PHE A CA 1
ATOM 1649 C C . PHE A 1 213 ? 4.765 5.259 -9.519 1.00 95.06 213 PHE A C 1
ATOM 1651 O O . PHE A 1 213 ? 3.732 5.168 -8.852 1.00 95.06 213 PHE A O 1
ATOM 1658 N N . ASP A 1 214 ? 5.978 5.352 -8.968 1.00 94.62 214 ASP A N 1
ATOM 1659 C CA . ASP A 1 214 ? 6.220 5.284 -7.523 1.00 94.62 214 ASP A CA 1
ATOM 1660 C C . ASP A 1 214 ? 5.468 6.407 -6.787 1.00 94.62 214 ASP A C 1
ATOM 1662 O O . ASP A 1 214 ? 4.708 6.139 -5.855 1.00 94.62 214 ASP A O 1
ATOM 1666 N N . ASP A 1 215 ? 5.590 7.649 -7.267 1.00 95.06 215 ASP A N 1
ATOM 1667 C CA . ASP A 1 215 ? 4.914 8.828 -6.717 1.00 95.06 215 ASP A CA 1
ATOM 1668 C C . ASP A 1 215 ? 3.385 8.667 -6.761 1.00 95.06 215 ASP A C 1
ATOM 1670 O O . ASP A 1 215 ? 2.691 9.007 -5.803 1.00 95.06 215 ASP A O 1
ATOM 1674 N N . THR A 1 216 ? 2.843 8.093 -7.843 1.00 95.81 216 THR A N 1
ATOM 1675 C CA . THR A 1 216 ? 1.400 7.829 -7.983 1.00 95.81 216 THR A CA 1
ATOM 1676 C C . THR A 1 216 ? 0.910 6.806 -6.959 1.00 95.81 216 THR A C 1
ATOM 1678 O O . THR A 1 216 ? -0.168 6.970 -6.380 1.00 95.81 216 THR A O 1
ATOM 1681 N N . LEU A 1 217 ? 1.679 5.740 -6.721 1.00 96.31 217 LEU A N 1
ATOM 1682 C CA . LEU A 1 217 ? 1.325 4.721 -5.735 1.00 96.31 217 LEU A CA 1
ATOM 1683 C C . LEU A 1 217 ? 1.413 5.289 -4.312 1.00 96.31 217 LEU A C 1
ATOM 1685 O O . LEU A 1 217 ? 0.491 5.094 -3.518 1.00 96.31 217 LEU A O 1
ATOM 1689 N N . VAL A 1 218 ? 2.483 6.026 -4.006 1.00 95.81 218 VAL A N 1
ATOM 1690 C CA . VAL A 1 218 ? 2.688 6.699 -2.716 1.00 95.81 218 VAL A CA 1
ATOM 1691 C C . VAL A 1 218 ? 1.560 7.693 -2.431 1.00 95.81 218 VAL A C 1
ATOM 1693 O O . VAL A 1 218 ? 0.954 7.632 -1.359 1.00 95.81 218 VAL A O 1
ATOM 1696 N N . ASP A 1 219 ? 1.202 8.543 -3.394 1.00 95.44 219 ASP A N 1
ATOM 1697 C CA . ASP A 1 219 ? 0.084 9.489 -3.283 1.00 95.44 219 ASP A CA 1
ATOM 1698 C C . ASP A 1 219 ? -1.256 8.772 -3.041 1.00 95.44 219 ASP A C 1
ATOM 1700 O O . ASP A 1 219 ? -2.039 9.164 -2.171 1.00 95.44 219 ASP A O 1
ATOM 1704 N N . ALA A 1 220 ? -1.513 7.661 -3.736 1.00 95.56 220 ALA A N 1
ATOM 1705 C CA . ALA A 1 220 ? -2.719 6.869 -3.507 1.00 95.56 220 ALA A CA 1
ATOM 1706 C C . ALA A 1 220 ? -2.764 6.267 -2.089 1.00 95.56 220 ALA A C 1
ATOM 1708 O O . ALA A 1 220 ? -3.818 6.265 -1.445 1.00 95.56 220 ALA A O 1
ATOM 1709 N N . VAL A 1 221 ? -1.634 5.789 -1.562 1.00 96.38 221 VAL A N 1
ATOM 1710 C CA . VAL A 1 221 ? -1.555 5.294 -0.179 1.00 96.38 221 VA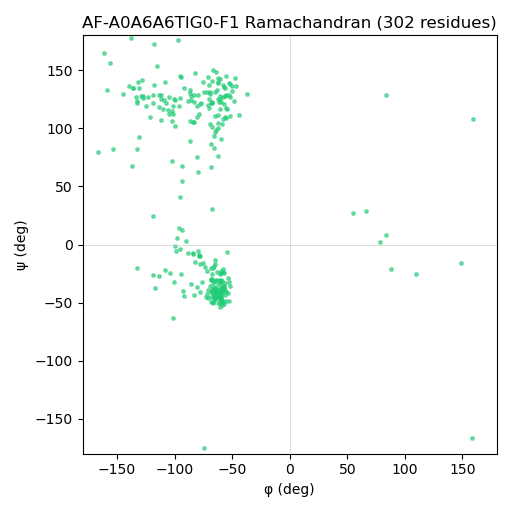L A CA 1
ATOM 1711 C C . VAL A 1 221 ? -1.732 6.438 0.826 1.00 96.38 221 VAL A C 1
ATOM 1713 O O . VAL A 1 221 ? -2.454 6.267 1.810 1.00 96.38 221 VAL A O 1
ATOM 1716 N N . HIS A 1 222 ? -1.170 7.623 0.570 1.00 95.69 222 HIS A N 1
ATOM 1717 C CA . HIS A 1 222 ? -1.405 8.809 1.399 1.00 95.69 222 HIS A CA 1
ATOM 1718 C C . HIS A 1 222 ? -2.887 9.179 1.457 1.00 95.69 222 HIS A C 1
ATOM 1720 O O . HIS A 1 222 ? -3.447 9.251 2.550 1.00 95.69 222 HIS A O 1
ATOM 1726 N N . LYS A 1 223 ? -3.554 9.307 0.305 1.00 94.44 223 LYS A N 1
ATOM 1727 C CA . LYS A 1 223 ? -4.998 9.593 0.222 1.00 94.44 223 LYS A CA 1
ATOM 1728 C C . LYS A 1 223 ? -5.842 8.546 0.946 1.00 94.44 223 LYS A C 1
ATOM 1730 O O . LYS A 1 223 ? -6.845 8.871 1.585 1.00 94.44 223 LYS A O 1
ATOM 1735 N N . LEU A 1 224 ? -5.441 7.277 0.870 1.00 94.69 224 LEU A N 1
ATOM 1736 C CA . LEU A 1 224 ? -6.100 6.199 1.597 1.00 94.69 224 LEU A CA 1
ATOM 1737 C C . LEU A 1 224 ? -5.960 6.371 3.117 1.00 94.69 224 LEU A C 1
ATOM 1739 O O . LEU A 1 224 ? -6.951 6.249 3.839 1.00 94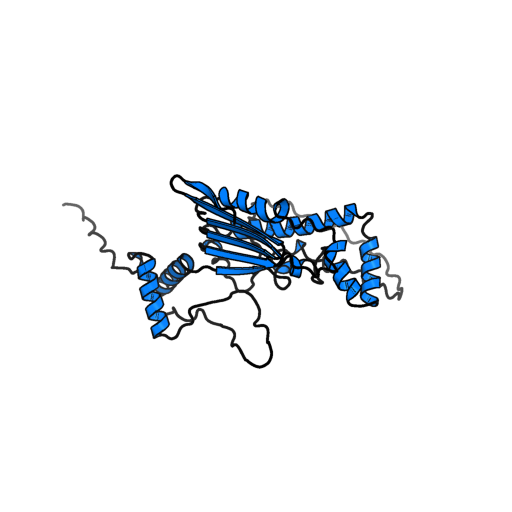.69 224 LEU A O 1
ATOM 1743 N N . LEU A 1 225 ? -4.753 6.656 3.611 1.00 95.19 225 LEU A N 1
ATOM 1744 C CA . LEU A 1 225 ? -4.524 6.906 5.033 1.00 95.19 225 LEU A CA 1
ATOM 1745 C C . LEU A 1 225 ? -5.276 8.162 5.487 1.00 95.19 225 LEU A C 1
ATOM 1747 O O . LEU A 1 225 ? -5.924 8.130 6.533 1.00 95.19 225 LEU A O 1
ATOM 1751 N N . GLU A 1 226 ? -5.279 9.233 4.694 1.00 94.44 226 GLU A N 1
ATOM 1752 C CA . GLU A 1 226 ? -6.044 10.457 4.955 1.00 94.44 226 GLU A CA 1
ATOM 1753 C C . GLU A 1 226 ? -7.539 10.184 5.149 1.00 94.44 226 GLU A C 1
ATOM 1755 O O . GLU A 1 226 ? -8.152 10.703 6.088 1.00 94.44 226 GLU A O 1
ATOM 1760 N N . ALA A 1 227 ? -8.111 9.290 4.340 1.00 93.44 227 ALA A N 1
ATOM 1761 C CA . ALA A 1 227 ? -9.497 8.864 4.482 1.00 93.44 227 ALA A CA 1
ATOM 1762 C C . ALA A 1 227 ? -9.787 8.137 5.812 1.00 93.44 227 ALA A C 1
ATOM 1764 O O . ALA A 1 227 ? -10.930 8.161 6.275 1.00 93.44 227 ALA A O 1
ATOM 1765 N N . MET A 1 228 ? -8.781 7.540 6.466 1.00 94.75 228 MET A N 1
ATOM 1766 C CA . MET A 1 228 ? -8.901 6.899 7.785 1.00 94.75 228 MET A CA 1
ATOM 1767 C C . MET A 1 228 ? -8.845 7.933 8.917 1.00 94.75 228 MET A C 1
ATOM 1769 O O . MET A 1 228 ? -7.839 8.090 9.606 1.00 94.75 228 MET A O 1
ATOM 1773 N N . ARG A 1 229 ? -9.939 8.678 9.102 1.00 94.44 229 ARG A N 1
ATOM 1774 C CA . ARG A 1 229 ? -10.013 9.819 10.036 1.00 94.44 229 ARG A CA 1
ATOM 1775 C C . ARG A 1 229 ? -9.826 9.451 11.508 1.00 94.44 229 ARG A C 1
ATOM 1777 O O . ARG A 1 229 ? -9.341 10.274 12.271 1.00 94.44 229 ARG A O 1
ATOM 1784 N N . GLN A 1 230 ? -10.221 8.246 11.915 1.00 95.25 230 GLN A N 1
ATOM 1785 C CA . GLN A 1 230 ? -10.095 7.786 13.302 1.00 95.25 230 GLN A CA 1
ATOM 1786 C C . GLN A 1 230 ? -8.836 6.944 13.563 1.00 95.25 230 GLN A C 1
ATOM 1788 O O . GLN A 1 230 ? -8.760 6.279 14.598 1.00 95.25 230 GLN A O 1
ATOM 1793 N N . LEU A 1 231 ? -7.857 6.949 12.652 1.00 96.19 231 LEU A N 1
ATOM 1794 C CA . LEU A 1 231 ? -6.665 6.111 12.750 1.00 96.19 231 LEU A CA 1
ATOM 1795 C C . LEU A 1 231 ? -5.862 6.422 14.025 1.00 96.19 231 LEU A C 1
ATOM 1797 O O . LEU A 1 231 ? -5.483 7.560 14.280 1.00 96.19 231 LEU A O 1
ATOM 1801 N N . ARG A 1 232 ? -5.596 5.388 14.827 1.00 96.00 232 ARG A N 1
ATOM 1802 C CA . ARG A 1 232 ? -4.836 5.447 16.087 1.00 96.00 232 ARG A CA 1
ATOM 1803 C C . ARG A 1 232 ? -3.549 4.634 16.043 1.00 96.00 232 ARG A C 1
ATOM 1805 O O . ARG A 1 232 ? -2.564 5.049 16.637 1.00 96.00 232 ARG A O 1
ATOM 1812 N N . SER A 1 233 ? -3.557 3.473 15.394 1.00 96.56 233 SER A N 1
ATOM 1813 C CA . SER A 1 233 ? -2.351 2.661 15.189 1.00 96.56 233 SER A CA 1
ATOM 1814 C C . SER A 1 233 ? -2.312 2.153 13.758 1.00 96.56 233 SER A C 1
ATOM 1816 O O . SER A 1 233 ? -3.333 1.690 13.239 1.00 96.56 233 SER A O 1
ATOM 1818 N N . VAL A 1 234 ? -1.150 2.244 13.120 1.00 97.31 234 VAL A N 1
ATOM 1819 C CA . VAL A 1 234 ? -0.953 1.741 11.763 1.00 97.31 234 VAL A CA 1
ATOM 1820 C C . VAL A 1 234 ? 0.362 0.994 11.630 1.00 97.31 234 VAL A C 1
ATOM 1822 O O . VAL A 1 234 ? 1.401 1.457 12.091 1.00 97.31 234 VAL A O 1
ATOM 1825 N N . MET A 1 235 ? 0.306 -0.163 10.976 1.00 96.75 235 MET A N 1
ATOM 1826 C CA . MET A 1 235 ? 1.473 -0.889 10.496 1.00 96.75 235 MET A CA 1
ATOM 1827 C C . MET A 1 235 ? 1.478 -0.850 8.971 1.00 96.75 235 MET A C 1
ATOM 1829 O O . MET A 1 235 ? 0.662 -1.509 8.338 1.00 96.75 235 MET A O 1
ATOM 1833 N N . LEU A 1 236 ? 2.377 -0.072 8.388 1.00 97.25 236 LEU A N 1
ATOM 1834 C CA . LEU A 1 236 ? 2.585 0.012 6.951 1.00 97.25 236 LEU A CA 1
ATOM 1835 C C . LEU A 1 236 ? 3.726 -0.926 6.561 1.00 97.25 236 LEU A C 1
ATOM 1837 O O . LEU A 1 236 ? 4.812 -0.845 7.132 1.00 97.25 236 LEU A O 1
ATOM 1841 N N . VAL A 1 237 ? 3.492 -1.816 5.606 1.00 96.19 237 VAL A N 1
ATOM 1842 C CA . VAL A 1 237 ? 4.514 -2.743 5.118 1.00 96.19 237 VAL A CA 1
ATOM 1843 C C . VAL A 1 237 ? 4.638 -2.592 3.616 1.00 96.19 237 VAL A C 1
ATOM 1845 O O . VAL A 1 237 ? 3.676 -2.839 2.897 1.00 96.19 237 VAL A O 1
ATOM 1848 N N . TRP A 1 238 ? 5.823 -2.210 3.161 1.00 97.25 238 TRP A N 1
ATOM 1849 C CA . TRP A 1 238 ? 6.207 -2.183 1.758 1.00 97.25 238 TRP A CA 1
ATOM 1850 C C . TRP A 1 238 ? 7.035 -3.423 1.450 1.00 97.25 238 TRP A C 1
ATOM 1852 O O . TRP A 1 238 ? 8.220 -3.481 1.786 1.00 97.25 238 TRP A O 1
ATOM 1862 N N . ASP A 1 239 ? 6.403 -4.410 0.820 1.00 94.69 239 ASP A N 1
ATOM 1863 C CA . ASP A 1 239 ? 7.091 -5.585 0.304 1.00 94.69 239 ASP A CA 1
ATOM 1864 C C . ASP A 1 239 ? 7.689 -5.277 -1.073 1.00 94.69 239 ASP A C 1
ATOM 1866 O O . ASP A 1 239 ? 6.996 -5.170 -2.090 1.00 94.69 239 ASP A O 1
ATOM 1870 N N . THR A 1 240 ? 9.008 -5.120 -1.074 1.00 93.44 240 THR A N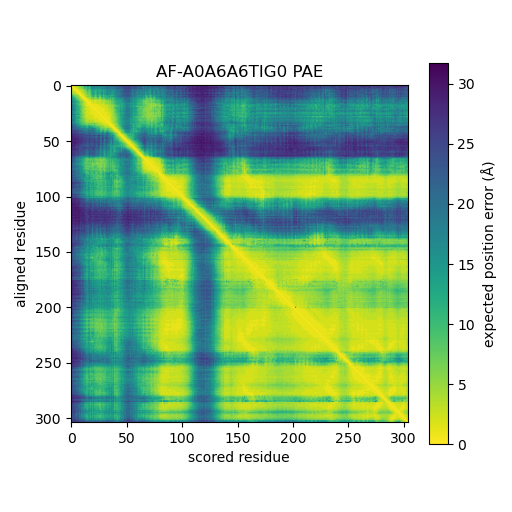 1
ATOM 1871 C CA . THR A 1 240 ? 9.835 -4.825 -2.251 1.00 93.44 240 THR A CA 1
ATOM 1872 C C . THR A 1 240 ? 10.402 -6.093 -2.893 1.00 93.44 240 THR A C 1
ATOM 1874 O O . THR A 1 240 ? 11.298 -6.010 -3.736 1.00 93.44 240 THR A O 1
ATOM 1877 N N . SER A 1 241 ? 9.906 -7.275 -2.501 1.00 88.94 241 SER A N 1
ATOM 1878 C CA . SER A 1 241 ? 10.351 -8.560 -3.038 1.00 88.94 241 SER A CA 1
ATOM 1879 C C . SER A 1 241 ? 10.064 -8.653 -4.536 1.00 88.94 241 SER A C 1
ATOM 1881 O O . SER A 1 241 ? 8.939 -8.879 -4.967 1.00 88.94 241 SER A O 1
ATOM 1883 N N . VAL A 1 242 ? 11.116 -8.514 -5.337 1.00 83.31 242 VAL A N 1
ATOM 1884 C CA . VAL A 1 242 ? 11.128 -8.799 -6.779 1.00 83.31 242 VAL A CA 1
ATOM 1885 C C . VAL A 1 242 ? 12.081 -9.965 -7.007 1.00 83.31 242 VAL A C 1
ATOM 1887 O O . VAL A 1 242 ? 13.030 -10.151 -6.236 1.00 83.31 242 VAL A O 1
ATOM 1890 N N . ASP A 1 243 ? 11.874 -10.740 -8.074 1.00 77.19 243 ASP A N 1
ATOM 1891 C CA . ASP A 1 243 ? 12.873 -11.714 -8.517 1.00 77.19 243 ASP A CA 1
ATOM 1892 C C . ASP A 1 243 ? 14.257 -11.037 -8.591 1.00 77.19 243 ASP A C 1
ATOM 1894 O O . ASP A 1 243 ? 14.452 -10.019 -9.265 1.00 77.19 243 ASP A O 1
ATOM 1898 N N . GLN A 1 244 ? 15.229 -11.597 -7.863 1.00 71.12 244 GLN A N 1
ATOM 1899 C CA . GLN A 1 244 ? 16.576 -11.040 -7.733 1.00 71.12 244 GLN A CA 1
ATOM 1900 C C . GLN A 1 244 ? 17.276 -10.852 -9.084 1.00 71.12 244 GLN A C 1
ATOM 1902 O O . GLN A 1 244 ? 18.182 -10.020 -9.182 1.00 71.12 244 GLN A O 1
ATOM 1907 N N . ARG A 1 245 ? 16.880 -11.614 -10.115 1.00 72.00 245 ARG A N 1
ATOM 1908 C CA . ARG A 1 245 ? 17.400 -11.461 -11.481 1.00 72.00 245 ARG A CA 1
ATOM 1909 C C . ARG A 1 245 ? 16.988 -10.128 -12.101 1.00 72.00 245 ARG A C 1
ATOM 1911 O O . ARG A 1 245 ? 17.818 -9.487 -12.731 1.00 72.00 245 ARG A O 1
ATOM 1918 N N . ILE A 1 246 ? 15.753 -9.706 -11.849 1.00 70.00 246 ILE A N 1
ATOM 1919 C CA . ILE A 1 246 ? 15.138 -8.498 -12.409 1.00 70.00 246 ILE A CA 1
ATOM 1920 C C . ILE A 1 246 ? 15.605 -7.251 -11.633 1.00 70.00 246 ILE A C 1
ATOM 1922 O O . ILE A 1 246 ? 15.902 -6.199 -12.197 1.00 70.00 246 ILE A O 1
ATOM 1926 N N . ARG A 1 247 ? 15.781 -7.371 -10.308 1.00 68.12 247 ARG A N 1
ATOM 1927 C CA . ARG A 1 247 ? 16.121 -6.228 -9.436 1.00 68.12 247 ARG A CA 1
ATOM 1928 C C . ARG A 1 247 ? 17.437 -5.525 -9.799 1.00 68.12 247 ARG A C 1
ATOM 1930 O O . ARG A 1 247 ? 17.563 -4.324 -9.581 1.00 68.12 247 ARG A O 1
ATOM 1937 N N . ARG A 1 248 ? 18.424 -6.240 -10.353 1.00 66.00 248 ARG A N 1
ATOM 1938 C CA . ARG A 1 248 ? 19.740 -5.655 -10.689 1.00 66.00 248 ARG A CA 1
ATOM 1939 C C . ARG A 1 248 ? 19.695 -4.706 -11.891 1.00 66.00 248 ARG A C 1
ATOM 1941 O O . ARG A 1 248 ? 20.587 -3.872 -12.008 1.00 66.00 248 ARG A O 1
ATOM 1948 N N . GLY A 1 249 ? 18.694 -4.832 -12.763 1.00 64.50 249 GLY A N 1
ATOM 1949 C CA . GLY A 1 249 ? 18.567 -4.015 -13.974 1.00 64.50 249 GLY A CA 1
ATOM 1950 C C . GLY A 1 249 ? 17.676 -2.783 -13.811 1.00 64.50 249 GLY A C 1
ATOM 1951 O O . GLY A 1 249 ? 17.861 -1.790 -14.512 1.00 64.50 249 GLY A O 1
ATOM 1952 N N . ALA A 1 250 ? 16.728 -2.820 -12.874 1.00 67.31 250 ALA A N 1
ATOM 1953 C CA . ALA A 1 250 ? 15.577 -1.922 -12.908 1.00 67.31 250 ALA A CA 1
ATOM 1954 C C . ALA A 1 250 ? 15.778 -0.524 -12.305 1.00 67.31 250 ALA A C 1
ATOM 1956 O O . ALA A 1 250 ? 14.891 0.316 -12.437 1.00 67.31 250 ALA A O 1
ATOM 1957 N N . GLY A 1 251 ? 16.914 -0.243 -11.655 1.00 72.31 251 GLY A N 1
ATOM 1958 C CA . GLY A 1 251 ? 17.204 1.087 -11.096 1.00 72.31 251 GLY A CA 1
ATOM 1959 C C . GLY A 1 251 ? 16.123 1.618 -10.141 1.00 72.31 251 GLY A C 1
ATOM 1960 O O . GLY A 1 251 ? 15.943 2.827 -10.042 1.00 72.31 251 GLY A O 1
ATOM 1961 N N . THR A 1 252 ? 15.376 0.728 -9.482 1.00 81.94 252 THR A N 1
ATOM 1962 C CA . THR A 1 252 ? 14.292 1.086 -8.559 1.00 81.94 252 THR A CA 1
ATOM 1963 C C . THR A 1 252 ? 14.870 1.725 -7.302 1.00 81.94 252 THR A C 1
ATOM 1965 O O . THR A 1 252 ? 15.760 1.144 -6.677 1.00 81.94 252 THR A O 1
ATOM 1968 N N . CYS A 1 253 ? 14.335 2.869 -6.885 1.00 84.44 253 CYS A N 1
ATOM 1969 C CA . CYS A 1 253 ? 14.731 3.567 -5.659 1.00 84.44 253 CYS A CA 1
ATOM 1970 C C . CYS A 1 253 ? 13.819 3.212 -4.474 1.00 84.44 253 CYS A C 1
ATOM 1972 O O . CYS A 1 253 ? 13.423 4.079 -3.707 1.00 84.44 253 CYS A O 1
ATOM 1974 N N . TRP A 1 254 ? 13.436 1.941 -4.328 1.00 91.31 254 TRP A N 1
ATOM 1975 C CA . TRP A 1 254 ? 12.544 1.491 -3.251 1.00 91.31 254 TRP A CA 1
ATOM 1976 C C . TRP A 1 254 ? 13.297 1.311 -1.930 1.00 91.31 254 TRP A C 1
ATOM 1978 O O . TRP A 1 254 ? 13.439 0.200 -1.414 1.00 91.31 254 TRP A O 1
ATOM 1988 N N . GLY A 1 255 ? 13.840 2.412 -1.423 1.00 92.88 255 GLY A N 1
ATOM 1989 C CA . GLY A 1 255 ? 14.529 2.482 -0.151 1.00 92.88 255 GLY A CA 1
ATOM 1990 C C . GLY A 1 255 ? 13.631 2.985 0.972 1.00 92.88 255 GLY A C 1
ATOM 1991 O O . GLY A 1 255 ? 12.469 3.366 0.792 1.00 92.88 255 GLY A O 1
ATOM 1992 N N . TRP A 1 256 ? 14.209 2.991 2.171 1.00 94.88 256 TRP A N 1
ATOM 1993 C CA . TRP A 1 256 ? 13.584 3.591 3.342 1.00 94.88 256 TRP A CA 1
ATOM 1994 C C . TRP A 1 256 ? 13.281 5.081 3.135 1.00 94.88 256 TRP A C 1
ATOM 1996 O O . TRP A 1 256 ? 12.219 5.548 3.543 1.00 94.88 256 TRP A O 1
ATOM 2006 N N . GLU A 1 257 ? 14.183 5.819 2.488 1.00 94.94 257 GLU A N 1
ATOM 2007 C CA . GLU A 1 257 ? 14.054 7.268 2.300 1.00 94.94 257 GLU A CA 1
ATOM 2008 C C . GLU A 1 257 ? 12.872 7.641 1.400 1.00 94.94 257 GLU A C 1
ATOM 2010 O O . GLU A 1 257 ? 12.237 8.679 1.599 1.00 94.94 257 GLU A O 1
ATOM 2015 N N . GLU A 1 258 ? 12.539 6.775 0.446 1.00 93.94 258 GLU A N 1
ATOM 2016 C CA . GLU A 1 258 ? 11.477 6.988 -0.528 1.00 93.94 258 GLU A CA 1
ATOM 2017 C C . GLU A 1 258 ? 10.130 6.428 -0.057 1.00 93.94 258 GLU A C 1
ATOM 2019 O O . GLU A 1 258 ? 9.111 7.105 -0.180 1.00 93.94 258 GLU A O 1
ATOM 2024 N N . LEU A 1 259 ? 10.104 5.215 0.508 1.00 95.19 259 LEU A N 1
ATOM 2025 C CA . LEU A 1 259 ? 8.850 4.528 0.857 1.00 95.19 259 LEU A CA 1
ATOM 2026 C C . LEU A 1 259 ? 8.516 4.552 2.352 1.00 95.19 259 LEU A C 1
ATOM 2028 O O . LEU A 1 259 ? 7.354 4.406 2.725 1.00 95.19 259 LEU A O 1
ATOM 2032 N N . GLY A 1 260 ? 9.505 4.701 3.230 1.00 96.00 260 GLY A N 1
ATOM 2033 C CA . GLY A 1 260 ? 9.321 4.566 4.676 1.00 96.00 260 GLY A CA 1
ATOM 2034 C C . GLY A 1 260 ? 9.235 5.904 5.399 1.00 96.00 260 GLY A C 1
ATOM 2035 O O . GLY A 1 260 ? 8.204 6.268 5.975 1.00 96.00 260 GLY A O 1
ATOM 2036 N N . GLY A 1 261 ? 10.327 6.664 5.333 1.00 95.94 261 GLY A N 1
ATOM 2037 C CA . GLY A 1 261 ? 10.506 7.944 6.011 1.00 95.94 261 GLY A CA 1
ATOM 2038 C C . GLY A 1 261 ? 9.403 8.979 5.741 1.00 95.94 261 GLY A C 1
ATOM 2039 O O . GLY A 1 261 ? 8.980 9.653 6.686 1.00 95.94 261 GLY A O 1
ATOM 2040 N N . PRO A 1 262 ? 8.893 9.139 4.502 1.00 96.56 262 PRO A N 1
ATOM 2041 C CA . PRO A 1 262 ? 7.788 10.056 4.223 1.00 96.56 262 PRO A CA 1
ATOM 2042 C C . PRO A 1 262 ? 6.509 9.709 4.998 1.00 96.56 262 PRO A C 1
ATOM 2044 O O . PRO A 1 262 ? 5.886 10.600 5.573 1.00 96.56 262 PRO A O 1
ATOM 2047 N N . PHE A 1 263 ? 6.156 8.424 5.107 1.00 96.88 263 PHE A N 1
ATOM 2048 C CA . PHE A 1 263 ? 4.948 8.000 5.821 1.00 96.88 263 PHE A CA 1
ATOM 2049 C C . PHE A 1 263 ? 5.069 8.160 7.330 1.00 96.88 263 PHE A C 1
ATOM 2051 O O . PHE A 1 263 ? 4.106 8.598 7.956 1.00 96.88 263 PHE A O 1
ATOM 2058 N N . VAL A 1 264 ? 6.239 7.873 7.912 1.00 96.88 264 VAL A N 1
ATOM 2059 C CA . VAL A 1 264 ? 6.482 8.141 9.339 1.00 96.88 264 VAL A CA 1
ATOM 2060 C C . VAL A 1 264 ? 6.258 9.624 9.634 1.00 96.88 264 VAL A C 1
ATOM 2062 O O . VAL A 1 264 ? 5.450 9.948 10.497 1.00 96.88 264 VAL A O 1
ATOM 2065 N N . ARG A 1 265 ? 6.879 10.523 8.855 1.00 96.56 265 ARG A N 1
ATOM 2066 C CA . ARG A 1 265 ? 6.748 11.980 9.040 1.00 96.56 265 ARG A CA 1
ATOM 2067 C C . ARG A 1 265 ? 5.302 12.464 8.920 1.00 96.56 265 ARG A C 1
ATOM 2069 O O . ARG A 1 265 ? 4.838 13.232 9.758 1.00 96.56 265 ARG A O 1
ATOM 2076 N N . VAL A 1 266 ? 4.581 12.007 7.894 1.00 96.31 266 VAL A N 1
ATOM 2077 C CA . VAL A 1 266 ? 3.178 12.401 7.684 1.00 96.31 266 VAL A CA 1
ATOM 2078 C C . VAL A 1 266 ? 2.279 11.877 8.807 1.00 96.31 266 VAL A C 1
ATOM 2080 O O . VAL A 1 266 ? 1.404 12.602 9.277 1.00 96.31 266 VAL A O 1
ATOM 2083 N N . LEU A 1 267 ? 2.488 10.643 9.271 1.00 96.50 267 LEU A N 1
ATOM 2084 C CA . LEU A 1 267 ? 1.666 10.039 10.322 1.00 96.50 267 LEU A CA 1
ATOM 2085 C C . LEU A 1 267 ? 1.993 10.572 11.725 1.00 96.50 267 LEU A C 1
ATOM 2087 O O . LEU A 1 267 ? 1.071 10.705 12.528 1.00 96.50 267 LEU A O 1
ATOM 2091 N N . GLU A 1 268 ? 3.249 10.937 12.005 1.00 96.19 268 GLU A N 1
ATOM 2092 C CA . GLU A 1 268 ? 3.649 11.649 13.232 1.00 96.19 268 GLU A CA 1
ATOM 2093 C C . GLU A 1 268 ? 2.916 13.000 13.360 1.00 96.19 268 GLU A C 1
ATOM 2095 O O . GLU A 1 268 ? 2.573 13.429 14.465 1.00 96.19 268 GLU A O 1
ATOM 2100 N N . GLY A 1 269 ? 2.635 13.653 12.226 1.00 95.81 269 GLY A N 1
ATOM 2101 C CA . GLY A 1 269 ? 1.892 14.911 12.162 1.00 95.81 269 GLY A CA 1
ATOM 2102 C C . GLY A 1 269 ? 0.372 14.779 12.317 1.00 95.81 269 GLY A C 1
ATOM 2103 O O . GLY A 1 269 ? -0.306 15.795 12.462 1.00 95.81 269 GLY A O 1
ATOM 2104 N N . ARG A 1 270 ? -0.198 13.564 12.292 1.00 96.12 270 ARG A N 1
ATOM 2105 C CA . ARG A 1 270 ? -1.654 13.383 12.406 1.00 96.12 270 ARG A CA 1
ATOM 2106 C C . ARG A 1 270 ? -2.110 13.335 13.856 1.00 96.12 270 ARG A C 1
ATOM 2108 O O . ARG A 1 270 ? -1.668 12.515 14.663 1.00 96.12 270 ARG A O 1
ATOM 2115 N N . GLU A 1 271 ? -3.097 14.166 14.166 1.00 93.62 271 GLU A N 1
ATOM 2116 C CA . GLU A 1 271 ? -3.797 14.104 15.442 1.00 93.62 271 GLU A CA 1
ATOM 2117 C C . GLU A 1 271 ? -4.523 12.761 15.607 1.00 93.62 271 GLU A C 1
ATOM 2119 O O . GLU A 1 271 ? -5.112 12.223 14.673 1.00 93.62 271 GLU A O 1
ATOM 2124 N N . GLY A 1 272 ? -4.465 12.195 16.813 1.00 93.50 272 GLY A N 1
ATOM 2125 C CA . GLY A 1 272 ? -5.112 10.922 17.139 1.00 93.50 272 GLY A CA 1
ATOM 2126 C C . GLY A 1 272 ? -4.276 9.669 16.866 1.00 93.50 272 GLY A C 1
ATOM 2127 O O . GLY A 1 272 ? -4.518 8.655 17.531 1.00 93.50 272 GLY A O 1
ATOM 2128 N N . VAL A 1 273 ? -3.259 9.736 15.998 1.00 97.00 273 VAL A N 1
ATOM 2129 C CA . VAL A 1 273 ? -2.309 8.631 15.804 1.00 97.00 273 VAL A CA 1
ATOM 2130 C C . VAL A 1 273 ? -1.399 8.525 17.032 1.00 97.00 273 VAL A C 1
ATOM 2132 O O . VAL A 1 273 ? -0.882 9.518 17.545 1.00 97.00 273 VAL A O 1
ATOM 2135 N N . ARG A 1 274 ? -1.259 7.302 17.546 1.00 96.88 274 ARG A N 1
ATOM 2136 C CA . ARG A 1 274 ? -0.508 6.954 18.762 1.00 96.88 274 ARG A CA 1
ATOM 2137 C C . ARG A 1 274 ? 0.640 5.993 18.494 1.00 96.88 274 ARG A C 1
ATOM 2139 O O . ARG A 1 274 ? 1.591 5.958 19.262 1.00 96.88 274 ARG A O 1
ATOM 2146 N N . GLU A 1 275 ? 0.539 5.189 17.445 1.00 97.12 275 GLU A N 1
ATOM 2147 C CA . GLU A 1 275 ? 1.542 4.188 17.098 1.00 97.12 275 GLU A CA 1
ATOM 2148 C C . GLU A 1 275 ? 1.641 4.081 15.580 1.00 97.12 275 GLU A C 1
ATOM 2150 O O . GLU A 1 275 ? 0.634 3.942 14.883 1.00 97.12 275 GLU A O 1
ATOM 2155 N N . VAL A 1 276 ? 2.861 4.151 15.067 1.00 97.69 276 VAL A N 1
ATOM 2156 C CA . VAL A 1 276 ? 3.153 4.000 13.646 1.00 97.69 276 VAL A CA 1
ATOM 2157 C C . VAL A 1 276 ? 4.312 3.033 13.527 1.00 97.69 276 VAL A C 1
ATOM 2159 O O . VAL A 1 276 ? 5.375 3.246 14.098 1.00 97.69 276 VAL A O 1
ATOM 2162 N N . ARG A 1 277 ? 4.103 1.962 12.776 1.00 97.31 277 ARG A N 1
ATOM 2163 C CA . ARG A 1 277 ? 5.132 0.992 12.428 1.00 97.31 277 ARG A CA 1
ATOM 2164 C C . ARG A 1 277 ? 5.261 0.990 10.919 1.00 97.31 277 ARG A C 1
ATOM 2166 O O . ARG A 1 277 ? 4.268 0.746 10.241 1.00 97.31 277 ARG A O 1
ATOM 2173 N N . VAL A 1 278 ? 6.442 1.265 10.389 1.00 97.25 278 VAL A N 1
ATOM 2174 C CA . VAL A 1 278 ? 6.686 1.196 8.946 1.00 97.25 278 VAL A CA 1
ATOM 2175 C C . VAL A 1 278 ? 7.828 0.235 8.695 1.00 97.25 278 VAL A C 1
ATOM 2177 O O . VAL A 1 278 ? 8.893 0.378 9.286 1.00 97.25 278 VAL A O 1
ATOM 2180 N N . ARG A 1 279 ? 7.590 -0.743 7.826 1.00 95.88 279 ARG A N 1
ATOM 2181 C CA . ARG A 1 279 ? 8.589 -1.697 7.356 1.00 95.88 279 ARG A CA 1
ATOM 2182 C C . ARG A 1 279 ? 8.733 -1.558 5.850 1.00 95.88 279 ARG A C 1
ATOM 2184 O O . ARG A 1 279 ? 7.731 -1.589 5.140 1.00 95.88 279 ARG A O 1
ATOM 2191 N N . VAL A 1 280 ? 9.962 -1.413 5.380 1.00 96.44 280 VAL A N 1
ATOM 2192 C CA . VAL A 1 280 ? 10.311 -1.379 3.958 1.00 96.44 280 VAL A CA 1
ATOM 2193 C C . VAL A 1 280 ? 11.405 -2.397 3.729 1.00 96.44 280 VAL A C 1
ATOM 2195 O O . VAL A 1 280 ? 12.437 -2.343 4.393 1.00 96.44 280 VAL A O 1
ATOM 2198 N N . GLY A 1 281 ? 11.203 -3.305 2.787 1.00 92.50 281 GLY A N 1
ATOM 2199 C CA . GLY A 1 281 ? 12.254 -4.244 2.440 1.00 92.50 281 GLY A CA 1
ATOM 2200 C C . GLY A 1 281 ? 11.747 -5.492 1.760 1.00 92.50 281 GLY A C 1
ATOM 2201 O O . GLY A 1 281 ? 10.628 -5.545 1.250 1.00 92.50 281 GLY A O 1
ATOM 2202 N N . ASP A 1 282 ? 12.634 -6.468 1.692 1.00 83.50 282 ASP A N 1
ATOM 2203 C CA . ASP A 1 282 ? 12.318 -7.846 1.358 1.00 83.50 282 ASP A CA 1
ATOM 2204 C C . ASP A 1 282 ? 12.681 -8.720 2.564 1.00 83.50 282 ASP A C 1
ATOM 2206 O O . ASP A 1 282 ? 13.325 -8.257 3.504 1.00 83.50 282 ASP A O 1
ATOM 2210 N N . CYS A 1 283 ? 12.336 -10.008 2.523 1.00 75.12 283 CYS A N 1
ATOM 2211 C CA . CYS A 1 283 ? 12.646 -10.956 3.603 1.00 75.12 283 CYS A CA 1
ATOM 2212 C C . CYS A 1 283 ? 14.135 -11.059 4.019 1.00 75.12 283 CYS A C 1
ATOM 2214 O O . CYS A 1 283 ? 14.435 -11.784 4.967 1.00 75.12 283 CYS A O 1
ATOM 2216 N N . LYS A 1 284 ? 15.071 -10.406 3.313 1.00 76.44 284 LYS A N 1
ATOM 2217 C CA . LYS A 1 284 ? 16.517 -10.426 3.577 1.00 76.44 284 LYS A CA 1
ATOM 2218 C C . LYS A 1 284 ? 17.068 -9.070 4.030 1.00 76.44 284 LYS A C 1
ATOM 2220 O O . LYS A 1 284 ? 18.086 -9.053 4.717 1.00 76.44 284 LYS A O 1
ATOM 2225 N N . SER A 1 285 ? 16.448 -7.959 3.641 1.00 80.50 285 SER A N 1
ATOM 2226 C CA . SER A 1 285 ? 16.892 -6.597 3.952 1.00 80.50 285 SER A CA 1
ATOM 2227 C C . SER A 1 285 ? 15.710 -5.716 4.347 1.00 80.50 285 SER A C 1
ATOM 2229 O O . SER A 1 285 ? 15.329 -4.799 3.616 1.00 80.50 285 SER A O 1
ATOM 2231 N N . ASP A 1 286 ? 15.114 -6.023 5.493 1.00 85.69 286 ASP A N 1
ATOM 2232 C CA . ASP A 1 286 ? 14.052 -5.218 6.081 1.00 85.69 286 ASP A CA 1
ATOM 2233 C C . ASP A 1 286 ? 14.628 -4.052 6.884 1.00 85.69 286 ASP A C 1
ATOM 2235 O O . ASP A 1 286 ? 15.463 -4.242 7.767 1.00 85.69 286 ASP A O 1
ATOM 2239 N N . HIS A 1 287 ? 14.143 -2.848 6.602 1.00 92.88 287 HIS A N 1
ATOM 2240 C CA . HIS A 1 287 ? 14.271 -1.705 7.490 1.00 92.88 287 HIS A CA 1
ATOM 2241 C C . HIS A 1 287 ? 12.925 -1.459 8.157 1.00 92.88 287 HIS A C 1
ATOM 2243 O O . HIS A 1 287 ? 11.899 -1.333 7.482 1.00 92.88 287 HIS A O 1
ATOM 2249 N N . GLU A 1 288 ? 12.919 -1.389 9.481 1.00 95.38 288 GLU A N 1
ATOM 2250 C CA . GLU A 1 288 ? 11.708 -1.197 10.257 1.00 95.38 288 GLU A CA 1
ATOM 2251 C C . GLU A 1 288 ? 11.905 -0.079 11.278 1.00 95.38 288 GLU A C 1
ATOM 2253 O O . GLU A 1 288 ? 12.915 -0.011 11.974 1.00 95.38 288 GLU A O 1
ATOM 2258 N N . VAL A 1 289 ? 10.915 0.807 11.362 1.00 96.56 289 VAL A N 1
ATOM 2259 C CA . VAL A 1 289 ? 10.846 1.828 12.403 1.00 96.56 289 VAL A CA 1
ATOM 2260 C C . VAL A 1 289 ? 9.489 1.749 13.076 1.00 96.56 289 VAL A C 1
ATOM 2262 O O . VAL A 1 289 ? 8.440 1.806 12.426 1.00 96.56 289 VAL A O 1
ATOM 2265 N N . LEU A 1 290 ? 9.522 1.662 14.402 1.00 96.88 290 LEU A N 1
ATOM 2266 C CA . LEU A 1 290 ? 8.365 1.803 15.265 1.00 96.88 290 LEU A CA 1
ATOM 2267 C C . LEU A 1 290 ? 8.465 3.142 15.994 1.00 96.88 290 LEU A C 1
ATOM 2269 O O . LEU A 1 290 ? 9.420 3.390 16.727 1.00 96.88 290 LEU A O 1
ATOM 2273 N N . VAL A 1 291 ? 7.458 3.992 15.830 1.00 96.94 291 VAL A N 1
ATOM 2274 C CA . VAL A 1 291 ? 7.311 5.218 16.614 1.00 96.94 291 VAL A CA 1
ATOM 2275 C C . VAL A 1 291 ? 6.029 5.176 17.431 1.00 96.94 291 VAL A C 1
ATOM 2277 O O . VAL A 1 291 ? 4.973 4.733 16.964 1.00 96.94 291 VAL A O 1
ATOM 2280 N N . ARG A 1 292 ? 6.122 5.619 18.683 1.00 97.12 292 ARG A N 1
ATOM 2281 C CA . ARG A 1 292 ? 5.000 5.668 19.622 1.00 97.12 292 ARG A CA 1
ATOM 2282 C C . ARG A 1 292 ? 4.885 7.048 20.227 1.00 97.12 292 ARG A C 1
ATOM 2284 O O . ARG A 1 292 ? 5.883 7.691 20.519 1.00 97.12 292 ARG A O 1
ATOM 2291 N N . ARG A 1 293 ? 3.654 7.499 20.418 1.00 95.31 293 ARG A N 1
ATOM 2292 C CA . ARG A 1 293 ? 3.368 8.767 21.073 1.00 95.31 293 ARG A CA 1
ATOM 2293 C C . ARG A 1 293 ? 3.310 8.533 22.580 1.00 95.31 293 ARG A C 1
ATOM 2295 O O . ARG A 1 293 ? 2.363 7.909 23.060 1.00 95.31 293 ARG A O 1
ATOM 2302 N N . GLY A 1 294 ? 4.341 8.987 23.283 1.00 91.94 294 GLY A N 1
ATOM 2303 C CA . GLY A 1 294 ? 4.473 8.893 24.732 1.00 91.94 294 GLY A CA 1
ATOM 2304 C C . GLY A 1 294 ? 3.580 9.883 25.482 1.00 91.94 294 GLY A C 1
ATOM 2305 O O . GLY A 1 294 ? 2.771 10.622 24.900 1.00 91.94 294 GLY A O 1
ATOM 2306 N N . GLU A 1 295 ? 3.732 9.903 26.804 1.00 89.62 295 GLU A N 1
ATOM 2307 C CA . GLU A 1 295 ? 3.064 10.878 27.667 1.00 89.62 295 GLU A CA 1
ATOM 2308 C C . GLU A 1 295 ? 3.528 12.305 27.328 1.00 89.62 295 GLU A C 1
ATOM 2310 O O . GLU A 1 295 ? 4.681 12.546 26.982 1.00 89.62 295 GLU A O 1
ATOM 2315 N N . GLY A 1 296 ? 2.600 13.267 27.333 1.00 90.50 296 GLY A N 1
ATOM 2316 C CA . GLY A 1 296 ? 2.878 14.634 26.868 1.00 90.50 296 GLY A CA 1
ATOM 2317 C C . GLY A 1 296 ? 2.892 14.801 25.342 1.00 90.50 296 GLY A C 1
ATOM 2318 O O . GLY A 1 296 ? 3.094 15.907 24.848 1.00 90.50 296 GLY A O 1
ATOM 2319 N N . GLY A 1 297 ? 2.622 13.736 24.580 1.00 91.12 297 GLY A N 1
ATOM 2320 C CA . GLY A 1 297 ? 2.438 13.811 23.132 1.00 91.12 297 GLY A CA 1
ATOM 2321 C C . GLY A 1 297 ? 3.729 13.794 22.312 1.00 91.12 297 GLY A C 1
ATOM 2322 O O . GLY A 1 297 ? 3.638 13.992 21.099 1.00 91.12 297 GLY A O 1
ATOM 2323 N N . VAL A 1 298 ? 4.880 13.548 22.947 1.00 95.06 298 VAL A N 1
ATOM 2324 C CA . VAL A 1 298 ? 6.199 13.419 22.308 1.00 95.06 298 VAL A CA 1
ATOM 2325 C C . VAL A 1 298 ? 6.312 12.065 21.606 1.00 95.06 298 VAL A C 1
ATOM 2327 O O . VAL A 1 298 ? 5.844 11.051 22.121 1.00 95.06 298 VAL A O 1
ATOM 2330 N N . TRP A 1 299 ? 6.914 12.041 20.418 1.00 96.19 299 TRP A N 1
ATOM 2331 C CA . TRP A 1 299 ? 7.163 10.805 19.677 1.00 96.19 299 TRP A CA 1
ATOM 2332 C C . TRP A 1 299 ? 8.477 10.155 20.116 1.00 96.19 299 TRP A C 1
ATOM 2334 O O . TRP A 1 299 ? 9.541 10.765 20.047 1.00 96.19 299 TRP A O 1
ATOM 2344 N N . GLU A 1 300 ? 8.397 8.897 20.529 1.00 96.31 300 GLU A N 1
ATOM 2345 C CA . GLU A 1 300 ? 9.525 8.040 20.874 1.00 96.31 300 GLU A CA 1
ATOM 2346 C C . GLU A 1 300 ? 9.820 7.106 19.700 1.00 96.31 300 GLU A C 1
ATOM 2348 O O . GLU A 1 300 ? 8.930 6.390 19.227 1.00 96.31 300 GLU A O 1
ATOM 2353 N N . ARG A 1 301 ? 11.069 7.111 19.222 1.00 95.75 301 ARG A N 1
ATOM 2354 C CA . ARG A 1 301 ? 11.523 6.224 18.146 1.00 95.75 301 ARG A CA 1
ATOM 2355 C C . ARG A 1 301 ? 12.194 4.995 18.737 1.00 95.75 301 ARG A C 1
ATOM 2357 O O . ARG A 1 301 ? 13.209 5.105 19.417 1.00 95.75 301 ARG A O 1
ATOM 2364 N N . LEU A 1 302 ? 11.635 3.831 18.442 1.00 90.38 302 LEU A N 1
ATOM 2365 C CA . LEU A 1 302 ? 12.192 2.536 18.792 1.00 90.38 302 LEU A CA 1
ATOM 2366 C C . LEU A 1 302 ? 12.841 1.974 17.527 1.00 90.38 302 LEU A C 1
ATOM 2368 O O . LEU A 1 302 ? 12.151 1.597 16.578 1.00 90.38 302 LEU A O 1
ATOM 2372 N N . LEU A 1 303 ? 14.173 1.992 17.496 1.00 78.88 303 LEU A N 1
ATOM 2373 C CA . LEU A 1 303 ? 14.945 1.342 16.443 1.00 78.88 303 LEU A CA 1
ATOM 2374 C C . LEU A 1 303 ? 14.950 -0.163 16.728 1.00 78.88 303 LEU A C 1
ATOM 2376 O O . LEU A 1 303 ? 15.345 -0.575 17.822 1.00 78.88 303 LEU A O 1
ATOM 2380 N N . SER A 1 304 ? 14.455 -0.947 15.772 1.00 64.38 304 SER A N 1
ATOM 2381 C CA . SER A 1 304 ? 14.466 -2.416 15.790 1.00 64.38 304 SER A CA 1
ATOM 2382 C C . SER A 1 304 ? 15.629 -2.977 14.993 1.00 64.38 304 SER A C 1
ATOM 2384 O O . SER A 1 304 ? 15.900 -2.395 13.919 1.00 64.38 304 SER A O 1
#

Foldseek 3Di:
DDDDDPDPPPDPDDLVVDDLVVLQVVVVVVCVVVVHDDDDALDDDPPCPDDDDDDPPPDPPPDPPDPVNSVSNLLSCLVPDAHEAEAAQVQLCQLQVVQFDPPPPPPDPCPDDDDDDDDDDDDDDDDDDDDPDDPDPDDQRPRGPPDPLVSQQSHAHYEYAYACQRNQLDCRGQQCNVLVNQLVPDVVSVVVSVVVVVVQPDPVSNVVSNVVSLVSSLVNVVSSNVSNNQYAEYEYEYANDHDPVSVVPRPDPQDCVSRPVVVVVVQLPDPNHAKYWYWTDHPVDIFIWIWGQDPVRDIDIDGD

Organism: NCBI:txid1314788

Nearest PDB structures (foldseek):
  8xl0-assembly1_A  TM=3.081E-01  e=4.900E-01  Homo sapiens
  6g2d-assembly1_B  TM=3.248E-01  e=4.900E-01  Homo sapiens
  8xl0-assembly1_E  TM=3.163E-01  e=6.980E-01  Homo sapiens
  4h0o-assembly1_B  TM=4.215E-01  e=1.335E+00  Entamoeba histolytica

Radius of gyration: 26.07 Å; Cα contacts (8 Å, |Δi|>4): 357; chains: 1; bounding box: 69×58×88 Å